Protein AF-0000000070243358 (afdb_homodimer)

pLDDT: mean 95.24, std 6.66, range [53.5, 98.88]

Radius of gyration: 19.57 Å; Cα contacts (8 Å, |Δi|>4): 761; chains: 2; bounding box: 54×53×44 Å

Solvent-accessible surface area (backbone atoms only — not comparable to full-atom values): 15844 Å² total; per-residue (Å²): 114,45,33,36,74,63,6,52,34,77,45,78,42,72,42,48,78,91,42,35,46,96,84,39,27,53,33,60,18,53,54,47,23,52,50,38,52,40,39,46,54,10,47,22,58,47,54,72,38,54,58,45,63,40,32,36,45,51,34,50,51,74,38,84,41,45,64,71,21,33,38,42,36,38,15,28,45,59,49,62,48,64,33,30,40,32,29,43,37,40,30,29,29,29,38,82,90,50,93,50,73,42,71,19,36,46,38,42,36,34,29,34,30,25,47,97,82,69,43,78,31,78,40,63,59,80,36,54,95,44,71,67,46,41,48,54,31,51,50,51,54,51,50,51,49,53,53,40,48,52,46,30,50,52,49,62,71,73,107,114,44,33,36,75,63,5,51,34,77,46,78,41,73,44,46,77,91,42,33,46,96,84,39,26,54,32,60,18,50,54,47,23,52,49,39,52,41,39,45,52,10,48,22,57,46,55,73,39,54,57,44,65,40,33,36,45,51,34,49,50,76,39,84,41,46,66,70,20,32,38,42,36,38,16,29,43,60,49,64,49,63,33,31,39,33,28,44,36,40,31,28,27,28,39,83,91,48,95,51,75,42,71,19,36,46,40,42,36,33,29,33,30,25,48,98,83,69,42,78,32,78,38,64,61,81,34,56,94,45,72,67,45,43,49,54,31,52,49,53,54,51,50,52,50,52,53,36,48,52,48,29,50,53,50,62,69,72,108

Nearest PDB structures (foldseek):
  1y7u-assembly1_A  TM=8.291E-01  e=7.455E-16  Bacillus cereus
  3sps-assembly1_B  TM=8.764E-01  e=1.590E-15  Halalkalibacterium halodurans C-125
  5egl-assembly1_A  TM=8.221E-01  e=3.198E-15  Staphylococcus aureus subsp. aureus Mu50
  5egk-assembly1_C  TM=8.217E-01  e=4.808E-15  Staphylococcus aureus subsp. aureus Mu50
  5hz4-assembly1_B  TM=8.184E-01  e=1.025E-14  Staphylococcus aureus subsp. aureus Mu50

Structure (mmCIF, N/CA/C/O backbone):
data_AF-0000000070243358-model_v1
#
loop_
_entity.id
_entity.type
_entity.pdbx_description
1 polymer 'Thioesterase domain protein'
#
loop_
_atom_site.group_PDB
_atom_site.id
_atom_site.type_symbol
_atom_site.label_atom_id
_atom_site.label_alt_id
_atom_site.label_comp_id
_atom_site.label_asym_id
_atom_site.label_entity_id
_atom_site.label_seq_id
_atom_site.pdbx_PDB_ins_code
_atom_site.Cartn_x
_atom_site.Cartn_y
_atom_site.Cartn_z
_atom_site.occupancy
_atom_site.B_iso_or_equiv
_atom_site.auth_seq_id
_atom_site.auth_comp_id
_atom_site.auth_asym_id
_atom_site.auth_atom_id
_atom_site.pdbx_PDB_model_num
ATOM 1 N N . MET A 1 1 ? 3.312 -28.75 -11.492 1 89.62 1 MET A N 1
ATOM 2 C CA . MET A 1 1 ? 3.359 -27.812 -10.375 1 89.62 1 MET A CA 1
ATOM 3 C C . MET A 1 1 ? 4.211 -26.594 -10.719 1 89.62 1 MET A C 1
ATOM 5 O O . MET A 1 1 ? 5.387 -26.734 -11.055 1 89.62 1 MET A O 1
ATOM 9 N N . PRO A 1 2 ? 3.615 -25.516 -10.656 1 96.38 2 PRO A N 1
ATOM 10 C CA . PRO A 1 2 ? 4.426 -24.344 -10.992 1 96.38 2 PRO A CA 1
ATOM 11 C C . PRO A 1 2 ? 5.547 -24.094 -9.992 1 96.38 2 PRO A C 1
ATOM 13 O O . PRO A 1 2 ? 5.398 -24.391 -8.805 1 96.38 2 PRO A O 1
ATOM 16 N N . THR A 1 3 ? 6.688 -23.594 -10.539 1 98.12 3 THR A N 1
ATOM 17 C CA . THR A 1 3 ? 7.84 -23.344 -9.68 1 98.12 3 THR A CA 1
ATOM 18 C C . THR A 1 3 ? 7.91 -21.859 -9.297 1 98.12 3 THR A C 1
ATOM 20 O O . THR A 1 3 ? 7.23 -21.031 -9.906 1 98.12 3 THR A O 1
ATOM 23 N N . LEU A 1 4 ? 8.727 -21.531 -8.273 1 98.44 4 LEU A N 1
ATOM 24 C CA . LEU A 1 4 ? 8.992 -20.141 -7.918 1 98.44 4 LEU A CA 1
ATOM 25 C C . LEU A 1 4 ? 9.547 -19.375 -9.109 1 98.44 4 LEU A C 1
ATOM 27 O O . LEU A 1 4 ? 9.156 -18.234 -9.359 1 98.44 4 LEU A O 1
ATOM 31 N N . ALA A 1 5 ? 10.414 -20 -9.859 1 97.81 5 ALA A N 1
ATOM 32 C CA . ALA A 1 5 ? 11 -19.391 -11.039 1 97.81 5 ALA A CA 1
ATOM 33 C C . ALA A 1 5 ? 9.93 -19.062 -12.086 1 97.81 5 ALA A C 1
ATOM 35 O O . ALA A 1 5 ? 10.031 -18.062 -12.789 1 97.81 5 ALA A O 1
ATOM 36 N N . ASP A 1 6 ? 8.945 -19.922 -12.172 1 97.38 6 ASP A N 1
ATOM 37 C CA . ASP A 1 6 ? 7.848 -19.703 -13.109 1 97.38 6 ASP A CA 1
ATOM 38 C C . ASP A 1 6 ? 7.094 -18.406 -12.781 1 97.38 6 ASP A C 1
ATOM 40 O O . ASP A 1 6 ? 6.527 -17.781 -13.672 1 97.38 6 ASP A O 1
ATOM 44 N N . SER A 1 7 ? 7.078 -18.031 -11.539 1 98.19 7 SER A N 1
ATOM 45 C CA . SER A 1 7 ? 6.297 -16.891 -11.086 1 98.19 7 SER A CA 1
ATOM 46 C C . SER A 1 7 ? 7.109 -15.594 -11.18 1 98.19 7 SER A C 1
ATOM 48 O O . SER A 1 7 ? 6.551 -14.5 -11.094 1 98.19 7 SER A O 1
ATOM 50 N N . LYS A 1 8 ? 8.398 -15.727 -11.266 1 98.56 8 LYS A N 1
ATOM 51 C CA . LYS A 1 8 ? 9.258 -14.547 -11.234 1 98.56 8 LYS A CA 1
ATOM 52 C C . LYS A 1 8 ? 8.875 -13.555 -12.336 1 98.56 8 LYS A C 1
ATOM 54 O O . LYS A 1 8 ? 8.711 -13.938 -13.492 1 98.56 8 LYS A O 1
ATOM 59 N N . THR A 1 9 ? 8.688 -12.352 -11.961 1 98.56 9 THR A N 1
ATOM 60 C CA . THR A 1 9 ? 8.273 -11.266 -12.852 1 98.56 9 THR A CA 1
ATOM 61 C C . THR A 1 9 ? 9.102 -10.016 -12.594 1 98.56 9 THR A C 1
ATOM 63 O O . THR A 1 9 ? 9.344 -9.648 -11.438 1 98.56 9 THR A O 1
ATOM 66 N N . GLU A 1 10 ? 9.539 -9.414 -13.625 1 98.5 10 GLU A N 1
ATOM 67 C CA . GLU A 1 10 ? 10.258 -8.148 -13.523 1 98.5 10 GLU A CA 1
ATOM 68 C C . GLU A 1 10 ? 9.617 -7.078 -14.406 1 98.5 10 GLU A C 1
ATOM 70 O O . GLU A 1 10 ? 9.312 -7.324 -15.57 1 98.5 10 GLU A O 1
ATOM 75 N N . MET A 1 11 ? 9.375 -5.977 -13.828 1 98 11 MET A N 1
ATOM 76 C CA . MET A 1 11 ? 8.859 -4.797 -14.516 1 98 11 MET A CA 1
ATOM 77 C C . MET A 1 11 ? 9.812 -3.615 -14.359 1 98 11 MET A C 1
ATOM 79 O O . MET A 1 11 ? 10.336 -3.379 -13.273 1 98 11 MET A O 1
ATOM 83 N N . THR A 1 12 ? 10.039 -2.951 -15.469 1 97.06 12 THR A N 1
ATOM 84 C CA . THR A 1 12 ? 10.875 -1.755 -15.461 1 97.06 12 THR A CA 1
ATOM 85 C C . THR A 1 12 ? 10.07 -0.531 -15.891 1 97.06 12 THR A C 1
ATOM 87 O O . THR A 1 12 ? 9.375 -0.565 -16.906 1 97.06 12 THR A O 1
ATOM 90 N N . GLU A 1 13 ? 10.219 0.509 -15.094 1 96.56 13 GLU A N 1
ATOM 91 C CA . GLU A 1 13 ? 9.484 1.74 -15.375 1 96.56 13 GLU A CA 1
ATOM 92 C C . GLU A 1 13 ? 10.414 2.953 -15.352 1 96.56 13 GLU A C 1
ATOM 94 O O . GLU A 1 13 ? 11.273 3.064 -14.477 1 96.56 13 GLU A O 1
ATOM 99 N N . LEU A 1 14 ? 10.234 3.768 -16.344 1 95.88 14 LEU A N 1
ATOM 100 C CA . LEU A 1 14 ? 10.867 5.082 -16.297 1 95.88 14 LEU A CA 1
ATOM 101 C C . LEU A 1 14 ? 9.977 6.094 -15.586 1 95.88 14 LEU A C 1
ATOM 103 O O . LEU A 1 14 ? 8.812 6.266 -15.953 1 95.88 14 LEU A O 1
ATOM 107 N N . LEU A 1 15 ? 10.531 6.676 -14.57 1 96.5 15 LEU A N 1
ATOM 108 C CA . LEU A 1 15 ? 9.719 7.656 -13.859 1 96.5 15 LEU A CA 1
ATOM 109 C C . LEU A 1 15 ? 9.555 8.93 -14.688 1 96.5 15 LEU A C 1
ATOM 111 O O . LEU A 1 15 ? 10.539 9.602 -14.992 1 96.5 15 LEU A O 1
ATOM 115 N N . MET A 1 16 ? 8.336 9.242 -14.961 1 96 16 MET A N 1
ATOM 116 C CA . MET A 1 16 ? 7.969 10.414 -15.75 1 96 16 MET A CA 1
ATOM 117 C C . MET A 1 16 ? 7.344 11.492 -14.875 1 96 16 MET A C 1
ATOM 119 O O . MET A 1 16 ? 6.977 11.227 -13.727 1 96 16 MET A O 1
ATOM 123 N N . PRO A 1 17 ? 7.215 12.727 -15.344 1 95.38 17 PRO A N 1
ATOM 124 C CA . PRO A 1 17 ? 6.746 13.852 -14.531 1 95.38 17 PRO A CA 1
ATOM 125 C C . PRO A 1 17 ? 5.363 13.602 -13.93 1 95.38 17 PRO A C 1
ATOM 127 O O . PRO A 1 17 ? 5.078 14.078 -12.828 1 95.38 17 PRO A O 1
ATOM 130 N N . ASN A 1 18 ? 4.57 12.82 -14.57 1 92.25 18 ASN A N 1
ATOM 131 C CA . ASN A 1 18 ? 3.203 12.625 -14.102 1 92.25 18 ASN A CA 1
ATOM 132 C C . ASN A 1 18 ? 3.156 11.703 -12.875 1 92.25 18 ASN A C 1
ATOM 134 O O . ASN A 1 18 ? 2.117 11.586 -12.227 1 92.25 18 ASN A O 1
ATOM 138 N N . GLY A 1 19 ? 4.25 11.086 -12.625 1 94.44 19 GLY A N 1
ATOM 139 C CA . GLY A 1 19 ? 4.309 10.234 -11.445 1 94.44 19 GLY A CA 1
ATOM 140 C C . GLY A 1 19 ? 5.121 10.828 -10.312 1 94.44 19 GLY A C 1
ATOM 141 O O . GLY A 1 19 ? 5.496 10.133 -9.375 1 94.44 19 GLY A O 1
ATOM 142 N N . THR A 1 20 ? 5.418 12.102 -10.43 1 95.31 20 THR A N 1
ATOM 143 C CA . THR A 1 20 ? 6.316 12.719 -9.461 1 95.31 20 THR A CA 1
ATOM 144 C C . THR A 1 20 ? 5.566 13.727 -8.594 1 95.31 20 THR A C 1
ATOM 146 O O . THR A 1 20 ? 4.539 14.266 -9.008 1 95.31 20 THR A O 1
ATOM 149 N N . ASN A 1 21 ? 6.102 13.891 -7.383 1 94.19 21 ASN A N 1
ATOM 150 C CA . ASN A 1 21 ? 5.684 15.008 -6.551 1 94.19 21 ASN A CA 1
ATOM 151 C C . ASN A 1 21 ? 6.41 16.297 -6.938 1 94.19 21 ASN A C 1
ATOM 153 O O . ASN A 1 21 ? 7.113 16.328 -7.949 1 94.19 21 ASN A O 1
ATOM 157 N N . ASN A 1 22 ? 6.23 17.297 -6.176 1 92.38 22 ASN A N 1
ATOM 158 C CA . ASN A 1 22 ? 6.789 18.594 -6.5 1 92.38 22 ASN A CA 1
ATOM 159 C C . ASN A 1 22 ? 8.305 18.625 -6.305 1 92.38 22 ASN A C 1
ATOM 161 O O . ASN A 1 22 ? 8.977 19.562 -6.742 1 92.38 22 ASN A O 1
ATOM 165 N N . LEU A 1 23 ? 8.875 17.609 -5.68 1 94.25 23 LEU A N 1
ATOM 166 C CA . LEU A 1 23 ? 10.312 17.531 -5.465 1 94.25 23 LEU A CA 1
ATOM 167 C C . LEU A 1 23 ? 10.984 16.734 -6.578 1 94.25 23 LEU A C 1
ATOM 169 O O . LEU A 1 23 ? 12.203 16.516 -6.543 1 94.25 23 LEU A O 1
ATOM 173 N N . GLY A 1 24 ? 10.203 16.266 -7.48 1 95.81 24 GLY A N 1
ATOM 174 C CA . GLY A 1 24 ? 10.742 15.445 -8.562 1 95.81 24 GLY A CA 1
ATOM 175 C C . GLY A 1 24 ? 10.953 14 -8.172 1 95.81 24 GLY A C 1
ATOM 176 O O . GLY A 1 24 ? 11.766 13.297 -8.773 1 95.81 24 GLY A O 1
ATOM 177 N N . ARG A 1 25 ? 10.281 13.594 -7.164 1 96.81 25 ARG A N 1
ATOM 178 C CA . ARG A 1 25 ? 10.391 12.227 -6.684 1 96.81 25 ARG A CA 1
ATOM 179 C C . ARG A 1 25 ? 9.102 11.453 -6.922 1 96.81 25 ARG A C 1
ATOM 181 O O . ARG A 1 25 ? 8.023 12.039 -6.977 1 96.81 25 ARG A O 1
ATOM 188 N N . ALA A 1 26 ? 9.219 10.164 -7.035 1 97.94 26 ALA A N 1
ATOM 189 C CA . ALA A 1 26 ? 8.047 9.328 -7.266 1 97.94 26 ALA A CA 1
ATOM 190 C C . ALA A 1 26 ? 7.023 9.492 -6.141 1 97.94 26 ALA A C 1
ATOM 192 O O . ALA A 1 26 ? 7.383 9.5 -4.961 1 97.94 26 ALA A O 1
ATOM 193 N N . LEU A 1 27 ? 5.77 9.617 -6.531 1 97.75 27 LEU A N 1
ATOM 194 C CA . LEU A 1 27 ? 4.695 9.484 -5.555 1 97.75 27 LEU A CA 1
ATOM 195 C C . LEU A 1 27 ? 4.66 8.078 -4.969 1 97.75 27 LEU A C 1
ATOM 197 O O . LEU A 1 27 ? 4.836 7.098 -5.688 1 97.75 27 LEU A O 1
ATOM 201 N N . GLY A 1 28 ? 4.387 8 -3.623 1 98.12 28 GLY A N 1
ATOM 202 C CA . GLY A 1 28 ? 4.215 6.676 -3.047 1 98.12 28 GLY A CA 1
ATOM 203 C C . GLY A 1 28 ? 3.191 5.832 -3.781 1 98.12 28 GLY A C 1
ATOM 204 O O . GLY A 1 28 ? 3.393 4.633 -3.98 1 98.12 28 GLY A O 1
ATOM 205 N N . GLY A 1 29 ? 2.15 6.477 -4.164 1 98.06 29 GLY A N 1
ATOM 206 C CA . GLY A 1 29 ? 1.089 5.793 -4.887 1 98.06 29 GLY A CA 1
ATOM 207 C C . GLY A 1 29 ? 1.541 5.227 -6.219 1 98.06 29 GLY A C 1
ATOM 208 O O . GLY A 1 29 ? 1.041 4.191 -6.664 1 98.06 29 GLY A O 1
ATOM 209 N N . THR A 1 30 ? 2.426 5.902 -6.898 1 98.12 30 TH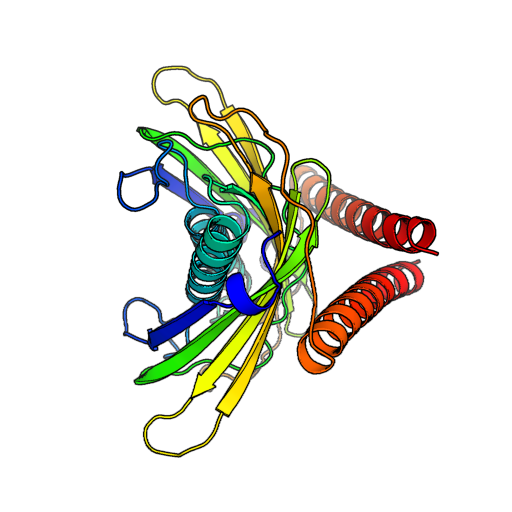R A N 1
ATOM 210 C CA . THR A 1 30 ? 2.996 5.414 -8.148 1 98.12 30 THR A CA 1
ATOM 211 C C . THR A 1 30 ? 3.77 4.121 -7.922 1 98.12 30 THR A C 1
ATOM 213 O O . THR A 1 30 ? 3.58 3.143 -8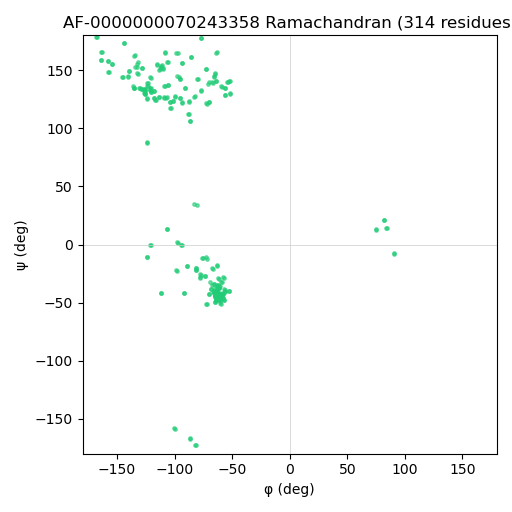.648 1 98.12 30 THR A O 1
ATOM 216 N N . VAL A 1 31 ? 4.582 4.113 -6.91 1 98.56 31 VAL A N 1
ATOM 217 C CA . VAL A 1 31 ? 5.387 2.943 -6.578 1 98.56 31 VAL A CA 1
ATOM 218 C C . VAL A 1 31 ? 4.473 1.788 -6.168 1 98.56 31 VAL A C 1
ATOM 220 O O . VAL A 1 31 ? 4.637 0.661 -6.641 1 98.56 31 VAL A O 1
ATOM 223 N N . LEU A 1 32 ? 3.48 2.07 -5.328 1 98.69 32 LEU A N 1
ATOM 224 C CA . LEU A 1 32 ? 2.539 1.055 -4.867 1 98.69 32 LEU A CA 1
ATOM 225 C C . LEU A 1 32 ? 1.764 0.46 -6.035 1 98.69 32 LEU A C 1
ATOM 227 O O . LEU A 1 32 ? 1.473 -0.738 -6.047 1 98.69 32 LEU A O 1
ATOM 231 N N . HIS A 1 33 ? 1.443 1.279 -6.961 1 98.25 33 HIS A N 1
ATOM 232 C CA . HIS A 1 33 ? 0.739 0.833 -8.156 1 98.25 33 HIS A CA 1
ATOM 233 C C . HIS A 1 33 ? 1.592 -0.134 -8.977 1 98.25 33 HIS A C 1
ATOM 235 O O . HIS A 1 33 ? 1.12 -1.203 -9.367 1 98.25 33 HIS A O 1
ATOM 241 N N . TRP A 1 34 ? 2.832 0.223 -9.203 1 98.5 34 TRP A N 1
ATOM 242 C CA . TRP A 1 34 ? 3.736 -0.664 -9.93 1 98.5 34 TRP A CA 1
ATOM 243 C C . TRP A 1 34 ? 3.908 -1.988 -9.188 1 98.5 34 TRP A C 1
ATOM 245 O O . TRP A 1 34 ? 3.908 -3.055 -9.805 1 98.5 34 TRP A O 1
ATOM 255 N N . MET A 1 35 ? 4.055 -1.909 -7.891 1 98.81 35 MET A N 1
ATOM 256 C CA . MET A 1 35 ? 4.203 -3.121 -7.09 1 98.81 35 MET A CA 1
ATOM 257 C C . MET A 1 35 ? 3.002 -4.043 -7.273 1 98.81 35 MET A C 1
ATOM 259 O O . MET A 1 35 ? 3.166 -5.25 -7.469 1 98.81 35 MET A O 1
ATOM 263 N N . ASP A 1 36 ? 1.851 -3.469 -7.207 1 98.81 36 ASP A N 1
ATOM 264 C CA . ASP A 1 36 ? 0.618 -4.242 -7.312 1 98.81 36 ASP A CA 1
ATOM 265 C C . ASP A 1 36 ? 0.521 -4.941 -8.664 1 98.81 36 ASP A C 1
ATOM 267 O O . ASP A 1 36 ? 0.172 -6.121 -8.734 1 98.81 36 ASP A O 1
ATOM 271 N N . ILE A 1 37 ? 0.785 -4.207 -9.727 1 98.31 37 ILE A N 1
ATOM 272 C CA . ILE A 1 37 ? 0.706 -4.766 -11.07 1 98.31 37 ILE A CA 1
ATOM 273 C C . ILE A 1 37 ? 1.697 -5.918 -11.211 1 98.31 37 ILE A C 1
ATOM 275 O O . ILE A 1 37 ? 1.338 -7 -11.68 1 98.31 37 ILE A O 1
ATOM 279 N N . CYS A 1 38 ? 2.9 -5.684 -10.797 1 98.81 38 CYS A N 1
ATOM 280 C CA . CYS A 1 38 ? 3.928 -6.715 -10.906 1 98.81 38 CYS A CA 1
ATOM 281 C C . CYS A 1 38 ? 3.549 -7.953 -10.109 1 98.81 38 CYS A C 1
ATOM 283 O O . CYS A 1 38 ? 3.713 -9.078 -10.578 1 98.81 38 CYS A O 1
ATOM 285 N N . ALA A 1 39 ? 3.051 -7.746 -8.93 1 98.88 39 ALA A N 1
ATOM 286 C CA . ALA A 1 39 ? 2.637 -8.852 -8.07 1 98.88 39 ALA A CA 1
ATOM 287 C C . ALA A 1 39 ? 1.46 -9.609 -8.68 1 98.88 39 ALA A C 1
ATOM 289 O O . ALA A 1 39 ? 1.388 -10.836 -8.586 1 98.88 39 ALA A O 1
ATOM 290 N N . ALA A 1 40 ? 0.55 -8.844 -9.227 1 98.69 40 ALA A N 1
ATOM 291 C CA . ALA A 1 40 ? -0.594 -9.469 -9.883 1 98.69 40 ALA A CA 1
ATOM 292 C C . ALA A 1 40 ? -0.144 -10.367 -11.031 1 98.69 40 ALA A C 1
ATOM 294 O O . ALA A 1 40 ? -0.6 -11.5 -11.156 1 98.69 40 ALA A O 1
ATOM 295 N N . VAL A 1 41 ? 0.746 -9.852 -11.867 1 98.44 41 VAL A N 1
ATOM 296 C CA . VAL A 1 41 ? 1.256 -10.625 -12.992 1 98.44 41 VAL A CA 1
ATOM 297 C C . VAL A 1 41 ? 1.954 -11.883 -12.492 1 98.44 41 VAL A C 1
ATOM 299 O O . VAL A 1 41 ? 1.729 -12.977 -13.008 1 98.44 41 VAL A O 1
ATOM 302 N N . SER A 1 42 ? 2.764 -11.734 -11.453 1 98.75 42 SER A N 1
ATOM 303 C CA . SER A 1 42 ? 3.443 -12.875 -10.844 1 98.75 42 SER A CA 1
ATOM 304 C C . SER A 1 42 ? 2.445 -13.93 -10.383 1 98.75 42 SER A C 1
ATOM 306 O O . SER A 1 42 ? 2.613 -15.117 -10.672 1 98.75 42 SER A O 1
ATOM 308 N N . SER A 1 43 ? 1.411 -13.5 -9.688 1 98.69 43 SER A N 1
ATOM 309 C CA . SER A 1 43 ? 0.388 -14.391 -9.156 1 98.69 43 SER A CA 1
ATOM 310 C C . SER A 1 43 ? -0.343 -15.125 -10.273 1 98.69 43 SER A C 1
ATOM 312 O O . SER A 1 43 ? -0.581 -16.328 -10.18 1 98.69 43 SER A O 1
ATOM 314 N N . MET A 1 44 ? -0.615 -14.398 -11.297 1 97.81 44 MET A N 1
ATOM 315 C CA . MET A 1 44 ? -1.359 -14.984 -12.406 1 97.81 44 MET A CA 1
ATOM 316 C C . MET A 1 44 ? -0.501 -16 -13.156 1 97.81 44 MET A C 1
ATOM 318 O O . MET A 1 44 ? -0.992 -17.047 -13.562 1 97.81 44 MET A O 1
ATOM 322 N N . ARG A 1 45 ? 0.78 -15.656 -13.391 1 97.69 45 ARG A N 1
ATOM 323 C CA . ARG A 1 45 ? 1.703 -16.594 -14.008 1 97.69 45 ARG A CA 1
ATOM 324 C C . ARG A 1 45 ? 1.785 -17.891 -13.195 1 97.69 45 ARG A C 1
ATOM 326 O O . ARG A 1 45 ? 1.804 -18.984 -13.766 1 97.69 45 ARG A O 1
ATOM 333 N N . PHE A 1 46 ? 1.756 -17.781 -11.969 1 98.38 46 PHE A N 1
ATOM 334 C CA . PHE A 1 46 ? 1.854 -18.922 -11.07 1 98.38 46 PHE A CA 1
ATOM 335 C C . PHE A 1 46 ? 0.565 -19.734 -11.086 1 98.38 46 PHE A C 1
ATOM 337 O O . PHE A 1 46 ? 0.599 -20.953 -11.273 1 98.38 46 PHE A O 1
ATOM 344 N N . ALA A 1 47 ? -0.541 -19.062 -10.898 1 97.31 47 ALA A N 1
ATOM 345 C CA . ALA A 1 47 ? -1.823 -19.734 -10.688 1 97.31 47 ALA A CA 1
ATOM 346 C C . ALA A 1 47 ? -2.402 -20.234 -12.008 1 97.31 47 ALA A C 1
ATOM 348 O O . ALA A 1 47 ? -3.205 -21.172 -12.023 1 97.31 47 ALA A O 1
ATOM 349 N N . GLY A 1 48 ? -2.078 -19.578 -13.086 1 96.25 48 GLY A N 1
ATOM 350 C CA . GLY A 1 48 ? -2.668 -19.906 -14.375 1 96.25 48 GLY A CA 1
ATOM 351 C C . GLY A 1 48 ? -4.105 -19.422 -14.508 1 96.25 48 GLY A C 1
ATOM 352 O O . GLY A 1 48 ? -4.859 -19.938 -15.336 1 96.25 48 GLY A O 1
ATOM 353 N N . THR A 1 49 ? -4.52 -18.594 -13.609 1 95.88 49 THR A N 1
ATOM 354 C CA . THR A 1 49 ? -5.855 -18 -13.609 1 95.88 49 THR A CA 1
ATOM 355 C C . THR A 1 49 ? -5.809 -16.562 -13.109 1 95.88 49 THR A C 1
ATOM 357 O O . THR A 1 49 ? -4.746 -16.062 -12.727 1 95.88 49 THR A O 1
ATOM 360 N N . GLN A 1 50 ? -6.941 -15.891 -13.195 1 96.56 50 GLN A N 1
ATOM 361 C CA . GLN A 1 50 ? -7.016 -14.523 -12.695 1 96.56 50 GLN A CA 1
ATOM 362 C C . GLN A 1 50 ? -6.824 -14.477 -11.188 1 96.56 50 GLN A C 1
ATOM 364 O O . GLN A 1 50 ? -7.172 -15.422 -10.484 1 96.56 50 GLN A O 1
ATOM 369 N N . CYS A 1 51 ? -6.238 -13.422 -10.75 1 98 51 CYS A N 1
ATOM 370 C CA . CYS A 1 51 ? -6.031 -13.195 -9.32 1 98 51 CYS A CA 1
ATOM 371 C C . CYS A 1 51 ? -6.453 -11.789 -8.93 1 98 51 CYS A C 1
ATOM 373 O O . CYS A 1 51 ? -6.355 -10.859 -9.734 1 98 51 CYS A O 1
ATOM 375 N N . VAL A 1 52 ? -6.965 -11.633 -7.715 1 98.12 52 VAL A N 1
ATOM 376 C CA . VAL A 1 52 ? -7.344 -10.336 -7.172 1 98.12 52 VAL A CA 1
ATOM 377 C C . VAL A 1 52 ? -6.547 -10.055 -5.895 1 98.12 52 VAL A C 1
ATOM 379 O O . VAL A 1 52 ? -6.254 -10.977 -5.129 1 98.12 52 VAL A O 1
ATOM 382 N N . THR A 1 53 ? -6.203 -8.844 -5.723 1 98.25 53 THR A N 1
ATOM 383 C CA . THR A 1 53 ? -5.445 -8.469 -4.535 1 98.25 53 THR A CA 1
ATOM 384 C C . THR A 1 53 ? -6.316 -8.555 -3.287 1 98.25 53 THR A C 1
ATOM 386 O O . THR A 1 53 ? -7.371 -7.922 -3.211 1 98.25 53 THR A O 1
ATOM 389 N N . ALA A 1 54 ? -5.879 -9.328 -2.35 1 98.31 54 ALA A N 1
ATOM 390 C CA . ALA A 1 54 ? -6.574 -9.43 -1.068 1 98.31 54 ALA A CA 1
ATOM 391 C C . ALA A 1 54 ? -6.008 -8.43 -0.06 1 98.31 54 ALA A C 1
ATOM 393 O O . ALA A 1 54 ? -6.762 -7.766 0.654 1 98.31 54 ALA A O 1
ATOM 394 N N . SER A 1 55 ? -4.691 -8.336 -0.073 1 97.94 55 SER A N 1
ATOM 395 C CA . SER A 1 55 ? -4.074 -7.469 0.928 1 97.94 55 SER A CA 1
ATOM 396 C C . SER A 1 55 ? -2.629 -7.145 0.563 1 97.94 55 SER A C 1
ATOM 398 O O . SER A 1 55 ? -2.053 -7.766 -0.331 1 97.94 55 SER A O 1
ATOM 400 N N . MET A 1 56 ? -2.119 -6.195 1.214 1 97.44 56 MET A N 1
ATOM 401 C CA . MET A 1 56 ? -0.713 -5.809 1.169 1 97.44 56 MET A CA 1
ATOM 402 C C . MET A 1 56 ? -0.18 -5.531 2.57 1 97.44 56 MET A C 1
ATOM 404 O O . MET A 1 56 ? -0.86 -4.906 3.387 1 97.44 56 MET A O 1
ATOM 408 N N . ASP A 1 57 ? 1.018 -6.031 2.865 1 96.06 57 ASP A N 1
ATOM 409 C CA . ASP A 1 57 ? 1.646 -5.793 4.16 1 96.06 57 ASP A CA 1
ATOM 410 C C . ASP A 1 57 ? 2.242 -4.391 4.234 1 96.06 57 ASP A C 1
ATOM 412 O O . ASP A 1 57 ? 2.17 -3.629 3.268 1 96.06 57 ASP A O 1
ATOM 416 N N . HIS A 1 58 ? 2.781 -4.086 5.359 1 95.19 58 HIS A N 1
ATOM 417 C CA . HIS A 1 58 ? 3.449 -2.812 5.602 1 95.19 58 HIS A CA 1
ATOM 418 C C . HIS A 1 58 ? 4.531 -2.547 4.559 1 95.19 58 HIS A C 1
ATOM 420 O O . HIS A 1 58 ? 5.266 -3.459 4.176 1 95.19 58 HIS A O 1
ATOM 426 N N . VAL A 1 59 ? 4.629 -1.309 4.129 1 96.88 59 VAL A N 1
ATOM 427 C CA . VAL A 1 59 ? 5.68 -0.874 3.213 1 96.88 59 VAL A CA 1
ATOM 428 C C . VAL A 1 59 ? 6.414 0.329 3.805 1 96.88 59 VAL A C 1
ATOM 430 O O . VAL A 1 59 ? 5.781 1.277 4.277 1 96.88 59 VAL A O 1
ATOM 433 N N . ASP A 1 60 ? 7.734 0.289 3.779 1 96.44 60 ASP A N 1
ATOM 434 C CA . ASP A 1 60 ? 8.586 1.447 4.023 1 96.44 60 ASP A CA 1
ATOM 435 C C . ASP A 1 60 ? 9.234 1.936 2.729 1 96.44 60 ASP A C 1
ATOM 437 O O . ASP A 1 60 ? 9.828 1.148 1.99 1 96.44 60 ASP A O 1
ATOM 441 N N . PHE A 1 61 ? 9.031 3.135 2.531 1 98.06 61 PHE A N 1
ATOM 442 C CA . PHE A 1 61 ? 9.766 3.742 1.43 1 98.06 61 PHE A CA 1
ATOM 443 C C . PHE A 1 61 ? 11.141 4.211 1.892 1 98.06 61 PHE A C 1
ATOM 445 O O . PHE A 1 61 ? 11.273 5.293 2.469 1 98.06 61 PHE A O 1
ATOM 452 N N . VAL A 1 62 ? 12.195 3.473 1.479 1 97.44 62 VAL A N 1
ATOM 453 C CA . VAL A 1 62 ? 13.492 3.637 2.137 1 97.44 62 VAL A CA 1
ATOM 454 C C . VAL A 1 62 ? 14.383 4.559 1.307 1 97.44 62 VAL A C 1
ATOM 456 O O . VAL A 1 62 ? 15.359 5.109 1.814 1 97.44 62 VAL A O 1
ATOM 459 N N . SER A 1 63 ? 14.133 4.703 0.044 1 96.5 63 SER A N 1
ATOM 460 C CA . SER A 1 63 ? 14.836 5.656 -0.802 1 96.5 63 SER A CA 1
ATOM 461 C C . SER A 1 63 ? 13.922 6.242 -1.867 1 96.5 63 SER A C 1
ATOM 463 O O . SER A 1 63 ? 13.07 5.535 -2.42 1 96.5 63 SER A O 1
ATOM 465 N N . PRO A 1 64 ? 14.133 7.473 -2.15 1 96.44 64 PRO A N 1
ATOM 466 C CA . PRO A 1 64 ? 13.336 8.078 -3.223 1 96.44 64 PRO A CA 1
ATOM 467 C C . PRO A 1 64 ? 13.75 7.59 -4.609 1 96.44 64 PRO A C 1
ATOM 469 O O . PRO A 1 64 ? 14.852 7.062 -4.781 1 96.44 64 PRO A O 1
ATOM 472 N N . ILE A 1 65 ? 12.828 7.586 -5.477 1 97.19 65 ILE A N 1
ATOM 473 C CA . ILE A 1 65 ? 13.094 7.434 -6.902 1 97.19 65 ILE A CA 1
ATOM 474 C C . ILE A 1 65 ? 12.953 8.789 -7.602 1 97.19 65 ILE A C 1
ATOM 476 O O . ILE A 1 65 ? 11.875 9.383 -7.598 1 97.19 65 ILE A O 1
ATOM 480 N N . ASP A 1 66 ? 13.984 9.234 -8.273 1 96 66 ASP A N 1
ATOM 481 C CA . ASP A 1 66 ? 14 10.578 -8.844 1 96 66 ASP A CA 1
ATOM 482 C C . ASP A 1 66 ? 13.523 10.57 -10.289 1 96 66 ASP A C 1
ATOM 484 O O . ASP A 1 66 ? 13.672 9.562 -10.984 1 96 66 ASP A O 1
ATOM 488 N N . LEU A 1 67 ? 13.062 11.727 -10.664 1 96.5 67 LEU A N 1
ATOM 489 C CA . LEU A 1 67 ? 12.688 11.898 -12.062 1 96.5 67 LEU A CA 1
ATOM 490 C C . LEU A 1 67 ? 13.82 11.469 -12.984 1 96.5 67 LEU A C 1
ATOM 492 O O . LEU A 1 67 ? 14.969 11.844 -12.781 1 96.5 67 LEU A O 1
ATOM 496 N N . GLY A 1 68 ? 13.477 10.641 -13.961 1 94.25 68 GLY A N 1
ATOM 497 C CA . GLY A 1 68 ? 14.461 10.195 -14.938 1 94.25 68 GLY A CA 1
ATOM 498 C C . GLY A 1 68 ? 15.172 8.922 -14.523 1 94.25 68 GLY A C 1
ATOM 499 O O . GLY A 1 68 ? 15.891 8.32 -15.32 1 94.25 68 GLY A O 1
ATOM 500 N N . GLU A 1 69 ? 14.922 8.5 -13.297 1 96.31 69 GLU A N 1
ATOM 501 C CA . GLU A 1 69 ? 15.469 7.211 -12.883 1 96.31 69 GLU A CA 1
ATOM 502 C C . GLU A 1 69 ? 14.547 6.062 -13.289 1 96.31 69 GLU A C 1
ATOM 504 O O . GLU A 1 69 ? 13.383 6.281 -13.625 1 96.31 69 GLU A O 1
ATOM 509 N N . VAL A 1 70 ? 15.148 4.926 -13.297 1 96.5 70 VAL A N 1
ATOM 510 C CA . VAL A 1 70 ? 14.43 3.703 -13.641 1 96.5 70 VAL A CA 1
ATOM 511 C C . VAL A 1 70 ? 14.047 2.957 -12.359 1 96.5 70 VAL A C 1
ATOM 513 O O . VAL A 1 70 ? 14.875 2.766 -11.477 1 96.5 70 VAL A O 1
ATOM 516 N N . ALA A 1 71 ? 12.758 2.623 -12.219 1 97.75 71 ALA A N 1
ATOM 517 C CA . ALA A 1 71 ? 12.297 1.73 -11.156 1 97.75 71 ALA A CA 1
ATOM 518 C C . ALA A 1 71 ? 12.242 0.284 -11.641 1 97.75 71 ALA A C 1
ATOM 520 O O . ALA A 1 71 ? 11.602 -0.019 -12.648 1 97.75 71 ALA A O 1
ATOM 521 N N . VAL A 1 72 ? 12.969 -0.589 -10.977 1 98 72 VAL A N 1
ATOM 522 C CA . VAL A 1 72 ? 12.906 -2.021 -11.25 1 98 72 VAL A CA 1
ATOM 523 C C . VAL A 1 72 ? 12.078 -2.717 -10.172 1 98 72 VAL A C 1
ATOM 525 O O . VAL A 1 72 ? 12.422 -2.684 -8.992 1 98 72 VAL A O 1
ATOM 528 N N . VAL A 1 73 ? 10.984 -3.314 -10.602 1 98.75 73 VAL A N 1
ATOM 529 C CA . VAL A 1 73 ? 10.086 -4.027 -9.695 1 98.75 73 VAL A CA 1
ATOM 530 C C . VAL A 1 73 ? 10.195 -5.531 -9.945 1 98.75 73 VAL A C 1
ATOM 532 O O . VAL A 1 73 ? 10.07 -5.992 -11.078 1 98.75 73 VAL A O 1
ATOM 535 N N . GLU A 1 74 ? 10.445 -6.266 -8.906 1 98.75 74 GLU A N 1
ATOM 536 C CA . GLU A 1 74 ? 10.555 -7.719 -8.984 1 98.75 74 GLU A CA 1
ATOM 537 C C . GLU A 1 74 ? 9.578 -8.398 -8.031 1 98.75 74 GLU A C 1
ATOM 539 O O . GLU A 1 74 ? 9.438 -7.984 -6.879 1 98.75 74 GLU A O 1
ATOM 544 N N . ALA A 1 75 ? 8.953 -9.414 -8.547 1 98.88 75 ALA A N 1
ATOM 545 C CA . ALA A 1 75 ? 7.98 -10.141 -7.734 1 98.88 75 ALA A CA 1
ATOM 546 C C . ALA A 1 75 ? 8.094 -11.648 -7.965 1 98.88 75 ALA A C 1
ATOM 548 O O . ALA A 1 75 ? 8.469 -12.094 -9.055 1 98.88 75 ALA A O 1
ATOM 549 N N . TYR A 1 76 ? 7.773 -12.398 -6.926 1 98.81 76 TYR A N 1
ATOM 550 C CA . TYR A 1 76 ? 7.672 -13.852 -7.062 1 98.81 76 TYR A CA 1
ATOM 551 C C . TYR A 1 76 ? 6.789 -14.438 -5.969 1 98.81 76 TYR A C 1
ATOM 553 O O . TYR A 1 76 ? 6.773 -13.945 -4.84 1 98.81 76 TYR A O 1
ATOM 561 N N . ALA A 1 77 ? 6.141 -15.508 -6.344 1 98.81 77 ALA A N 1
ATOM 562 C CA . ALA A 1 77 ? 5.355 -16.266 -5.367 1 98.81 77 ALA A CA 1
ATOM 563 C C . ALA A 1 77 ? 6.258 -17.125 -4.488 1 98.81 77 ALA A C 1
ATOM 565 O O . ALA A 1 77 ? 7.125 -17.844 -4.992 1 98.81 77 ALA A O 1
ATOM 566 N N . TYR A 1 78 ? 6.016 -17.062 -3.146 1 98.5 78 TYR A N 1
ATOM 567 C CA . TYR A 1 78 ? 6.898 -17.828 -2.27 1 98.5 78 TYR A CA 1
ATOM 568 C C . TYR A 1 78 ? 6.102 -18.781 -1.388 1 98.5 78 TYR A C 1
ATOM 570 O O . TYR A 1 78 ? 6.68 -19.609 -0.676 1 98.5 78 TYR A O 1
ATOM 578 N N . ASP A 1 79 ? 4.812 -18.656 -1.354 1 97.69 79 ASP A N 1
ATOM 579 C CA . ASP A 1 79 ? 3.932 -19.516 -0.572 1 97.69 79 ASP A CA 1
ATOM 580 C C . ASP A 1 79 ? 2.512 -19.5 -1.134 1 97.69 79 ASP A C 1
ATOM 582 O O . ASP A 1 79 ? 2.146 -18.609 -1.895 1 97.69 79 ASP A O 1
ATOM 586 N N . THR A 1 80 ? 1.779 -20.531 -0.822 1 97.62 80 THR A N 1
ATOM 587 C CA . THR A 1 80 ? 0.396 -20.609 -1.278 1 97.62 80 THR A CA 1
ATOM 588 C C . THR A 1 80 ? -0.5 -21.188 -0.186 1 97.62 80 THR A C 1
ATOM 590 O O . THR A 1 80 ? -0.051 -21.984 0.631 1 97.62 80 THR A O 1
ATOM 593 N N . GLY A 1 81 ? -1.706 -20.672 -0.141 1 96.81 81 GLY A N 1
ATOM 594 C CA . GLY A 1 81 ? -2.793 -21.312 0.574 1 96.81 81 GLY A CA 1
ATOM 595 C C . GLY A 1 81 ? -3.723 -22.094 -0.337 1 96.81 81 GLY A C 1
ATOM 596 O O . GLY A 1 81 ? -3.311 -22.562 -1.4 1 96.81 81 GLY A O 1
ATOM 597 N N . GLU A 1 82 ? -4.918 -22.297 0.18 1 97.25 82 GLU A N 1
ATOM 598 C CA . GLU A 1 82 ? -5.895 -23.031 -0.628 1 97.25 82 GLU A CA 1
ATOM 599 C C . GLU A 1 82 ? -6.258 -22.25 -1.887 1 97.25 82 GLU A C 1
ATOM 601 O O . GLU A 1 82 ? -6.242 -22.797 -2.99 1 97.25 82 GLU A O 1
ATOM 606 N N . THR A 1 83 ? -6.582 -20.984 -1.635 1 98.06 83 THR A N 1
ATOM 607 C CA . THR A 1 83 ? -6.965 -20.141 -2.77 1 98.06 83 THR A CA 1
ATOM 608 C C . THR A 1 83 ? -6.043 -18.938 -2.885 1 98.06 83 THR A C 1
ATOM 610 O O . THR A 1 83 ? -6.191 -18.125 -3.799 1 98.06 83 THR A O 1
ATOM 613 N N . SER A 1 84 ? -5.078 -18.812 -1.979 1 98.38 84 SER A N 1
ATOM 614 C CA . SER A 1 84 ? -4.289 -17.594 -1.888 1 98.38 84 SER A CA 1
ATOM 615 C C . SER A 1 84 ? -2.854 -17.828 -2.346 1 98.38 84 SER A C 1
ATOM 617 O O . SER A 1 84 ? -2.352 -18.953 -2.283 1 98.38 84 SER A O 1
ATOM 619 N N . ILE A 1 85 ? -2.258 -16.844 -2.826 1 98.56 85 ILE A N 1
ATOM 620 C CA . ILE A 1 85 ? -0.864 -16.797 -3.252 1 98.56 85 ILE A CA 1
ATOM 621 C C . ILE A 1 85 ? -0.13 -15.68 -2.52 1 98.56 85 ILE A C 1
ATOM 623 O O . ILE A 1 85 ? -0.577 -14.531 -2.52 1 98.56 85 ILE A O 1
ATOM 627 N N . GLU A 1 86 ? 0.967 -16 -1.862 1 98.62 86 GLU A N 1
ATOM 628 C CA . GLU A 1 86 ? 1.816 -15.023 -1.185 1 98.62 86 GLU A CA 1
ATOM 629 C C . GLU A 1 86 ? 2.973 -14.586 -2.078 1 98.62 86 GLU A C 1
ATOM 631 O O . GLU A 1 86 ? 3.748 -15.414 -2.553 1 98.62 86 GLU A O 1
ATOM 636 N N . VAL A 1 87 ? 3.088 -13.281 -2.244 1 98.88 87 VAL A N 1
ATOM 637 C CA . VAL A 1 87 ? 4.031 -12.758 -3.225 1 98.88 87 VAL A CA 1
ATOM 638 C C . VAL A 1 87 ? 4.961 -11.742 -2.555 1 98.88 87 VAL A C 1
ATOM 640 O O . VAL A 1 87 ? 4.504 -10.844 -1.852 1 98.88 87 VAL A O 1
ATOM 643 N N . LYS A 1 88 ? 6.219 -11.898 -2.758 1 98.88 88 LYS A N 1
ATOM 644 C CA . LYS A 1 88 ? 7.23 -10.914 -2.367 1 98.88 88 LYS A CA 1
ATOM 645 C C . LYS A 1 88 ? 7.5 -9.93 -3.498 1 98.88 88 LYS A C 1
ATOM 647 O O . LYS A 1 88 ? 7.609 -10.32 -4.66 1 98.88 88 LYS A O 1
ATOM 652 N N . VAL A 1 89 ? 7.555 -8.68 -3.176 1 98.81 89 VAL A N 1
ATOM 653 C CA . VAL A 1 89 ? 7.832 -7.652 -4.176 1 98.81 89 VAL A CA 1
ATOM 654 C C . VAL A 1 89 ? 8.961 -6.746 -3.691 1 98.81 89 VAL A C 1
ATOM 656 O O . VAL A 1 89 ? 8.953 -6.285 -2.547 1 98.81 89 VAL A O 1
ATOM 659 N N . ASN A 1 90 ? 9.898 -6.488 -4.586 1 98.69 90 ASN A N 1
ATOM 660 C CA . ASN A 1 90 ? 11.008 -5.566 -4.359 1 98.69 90 ASN A CA 1
ATOM 661 C C . ASN A 1 90 ? 11.047 -4.473 -5.422 1 98.69 90 ASN A C 1
ATOM 663 O O . ASN A 1 90 ? 10.828 -4.738 -6.605 1 98.69 90 ASN A O 1
ATOM 667 N N . VAL A 1 91 ? 11.312 -3.291 -4.965 1 98.75 91 VAL A N 1
ATOM 668 C CA . VAL A 1 91 ? 11.5 -2.166 -5.875 1 98.75 91 VAL A CA 1
ATOM 669 C C . VAL A 1 91 ? 12.883 -1.56 -5.68 1 98.75 91 VAL A C 1
ATOM 671 O O . VAL A 1 91 ? 13.305 -1.312 -4.547 1 98.75 91 VAL A O 1
ATOM 674 N N . SER A 1 92 ? 13.516 -1.34 -6.73 1 98.19 92 SER A N 1
ATOM 675 C CA . SER A 1 92 ? 14.805 -0.645 -6.711 1 98.19 92 SER A CA 1
ATOM 676 C C . SER A 1 92 ? 14.812 0.518 -7.699 1 98.19 92 SER A C 1
ATOM 678 O O . SER A 1 92 ? 14.109 0.487 -8.711 1 98.19 92 SER A O 1
ATOM 680 N N . ALA A 1 93 ? 15.602 1.465 -7.348 1 97.25 93 ALA A N 1
ATOM 681 C CA . ALA A 1 93 ? 15.828 2.604 -8.234 1 97.25 93 ALA A CA 1
ATOM 682 C C . ALA A 1 93 ? 17.203 2.52 -8.883 1 97.25 93 ALA A C 1
ATOM 684 O O . ALA A 1 93 ? 18.188 2.176 -8.227 1 97.25 93 ALA A O 1
ATOM 685 N N . GLU A 1 94 ? 17.172 2.814 -10.117 1 94.75 94 GLU A N 1
ATOM 686 C CA . GLU A 1 94 ? 18.406 2.795 -10.898 1 94.75 94 GLU A CA 1
ATOM 687 C C . GLU A 1 94 ? 18.625 4.121 -11.617 1 94.75 94 GLU A C 1
ATOM 689 O O . GLU A 1 94 ? 17.703 4.66 -12.227 1 94.75 94 GLU A O 1
ATOM 694 N N . ASP A 1 95 ? 19.812 4.602 -11.508 1 89.19 95 ASP A N 1
ATOM 695 C CA . ASP A 1 95 ? 20.219 5.703 -12.375 1 89.19 95 ASP A CA 1
ATOM 696 C C . ASP A 1 95 ? 20.797 5.184 -13.688 1 89.19 95 ASP A C 1
ATOM 698 O O . ASP A 1 95 ? 21.875 4.582 -13.695 1 89.19 95 ASP A O 1
ATOM 702 N N . PRO A 1 96 ? 20.094 5.434 -14.648 1 84.19 96 PRO A N 1
ATOM 703 C CA . PRO A 1 96 ? 20.562 4.863 -15.906 1 84.19 96 PRO A CA 1
ATOM 704 C C . PRO A 1 96 ? 21.922 5.43 -16.328 1 84.19 96 PRO A C 1
ATOM 706 O O . PRO A 1 96 ? 22.578 4.867 -17.219 1 84.19 96 PRO A O 1
ATOM 709 N N . ARG A 1 97 ? 22.281 6.559 -15.758 1 86.81 97 ARG A N 1
ATOM 710 C CA . ARG A 1 97 ? 23.531 7.18 -16.141 1 86.81 97 ARG A CA 1
ATOM 711 C C . ARG A 1 97 ? 24.703 6.523 -15.414 1 86.81 97 ARG A C 1
ATOM 713 O O . ARG A 1 97 ? 25.859 6.656 -15.844 1 86.81 97 ARG A O 1
ATOM 720 N N . CYS A 1 98 ? 24.375 5.867 -14.266 1 78.38 98 CYS A N 1
ATOM 721 C CA . CYS A 1 98 ? 25.391 5.137 -13.523 1 78.38 98 CYS A CA 1
ATOM 722 C C . CYS A 1 98 ? 24.891 3.742 -13.148 1 78.38 98 CYS A C 1
ATOM 724 O O . CYS A 1 98 ? 23.734 3.408 -13.375 1 78.38 98 CYS A O 1
ATOM 726 N N . ASP A 1 99 ? 25.594 2.826 -12.93 1 74.31 99 ASP A N 1
ATOM 727 C CA . ASP A 1 99 ? 25.234 1.451 -12.609 1 74.31 99 ASP A CA 1
ATOM 728 C C . ASP A 1 99 ? 24.859 1.305 -11.133 1 74.31 99 ASP A C 1
ATOM 730 O O . ASP A 1 99 ? 25.062 0.243 -10.539 1 74.31 99 ASP A O 1
ATOM 734 N N . GLU A 1 100 ? 24.281 2.307 -10.633 1 86 100 GLU A N 1
ATOM 735 C CA . GLU A 1 100 ? 23.969 2.225 -9.211 1 86 100 GLU A CA 1
ATOM 736 C C . GLU A 1 100 ? 22.5 1.884 -8.992 1 86 100 GLU A C 1
ATOM 738 O O . GLU A 1 100 ? 21.609 2.467 -9.633 1 86 100 GLU A O 1
ATOM 743 N N . ARG A 1 101 ? 22.266 0.763 -8.242 1 92.06 101 ARG A N 1
ATOM 744 C CA . ARG A 1 101 ? 20.938 0.325 -7.859 1 92.06 101 ARG A CA 1
ATOM 745 C C . ARG A 1 101 ? 20.734 0.417 -6.348 1 92.06 101 ARG A C 1
ATOM 747 O O . ARG A 1 101 ? 21.594 -0.028 -5.582 1 92.06 101 ARG A O 1
ATOM 754 N N . ARG A 1 102 ? 19.641 1.118 -5.914 1 95.75 102 ARG A N 1
ATOM 755 C CA . ARG A 1 102 ? 19.359 1.214 -4.484 1 95.75 102 ARG A CA 1
ATOM 756 C C . ARG A 1 102 ? 17.938 0.758 -4.168 1 95.75 102 ARG A C 1
ATOM 758 O O . ARG A 1 102 ? 17 1.056 -4.918 1 95.75 102 ARG A O 1
ATOM 765 N N . PRO A 1 103 ? 17.844 -0.071 -3.115 1 97.62 103 PRO A N 1
ATOM 766 C CA . PRO A 1 103 ? 16.5 -0.477 -2.707 1 97.62 103 PRO A CA 1
ATOM 767 C C . PRO A 1 103 ? 15.594 0.713 -2.396 1 97.62 103 PRO A C 1
ATOM 769 O O . PRO A 1 103 ? 16.031 1.682 -1.772 1 97.62 103 PRO A O 1
ATOM 772 N N . ALA A 1 104 ? 14.438 0.662 -2.881 1 98.31 104 ALA A N 1
ATOM 773 C CA . ALA A 1 104 ? 13.5 1.769 -2.688 1 98.31 104 ALA A CA 1
ATOM 774 C C . ALA A 1 104 ? 12.336 1.354 -1.788 1 98.31 104 ALA A C 1
ATOM 776 O O . ALA A 1 104 ? 11.891 2.133 -0.943 1 98.31 104 ALA A O 1
ATOM 777 N N . ALA A 1 105 ? 11.789 0.17 -1.939 1 98.25 105 ALA A N 1
ATOM 778 C CA . ALA A 1 105 ? 10.672 -0.357 -1.163 1 98.25 105 ALA A CA 1
ATOM 779 C C . ALA A 1 105 ? 10.547 -1.869 -1.331 1 98.25 105 ALA A C 1
ATOM 781 O O . ALA A 1 105 ? 11.039 -2.432 -2.312 1 98.25 105 ALA A O 1
ATOM 782 N N . SER A 1 106 ? 9.906 -2.498 -0.395 1 98.38 106 SER A N 1
ATOM 783 C CA . SER A 1 106 ? 9.562 -3.912 -0.482 1 98.38 106 SER A CA 1
ATOM 784 C C . SER A 1 106 ? 8.344 -4.234 0.377 1 98.38 106 SER A C 1
ATOM 78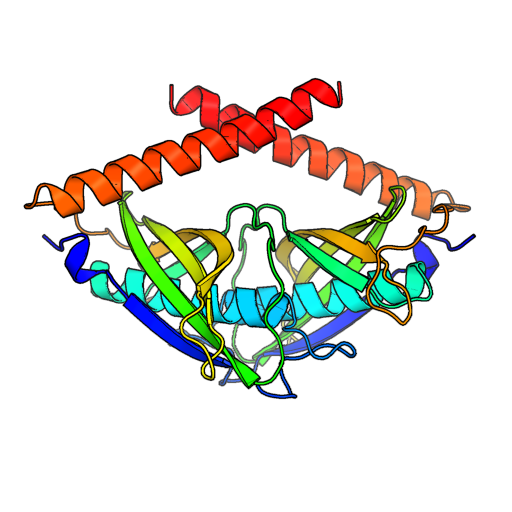6 O O . SER A 1 106 ? 8.031 -3.51 1.326 1 98.38 106 SER A O 1
ATOM 788 N N . SER A 1 107 ? 7.695 -5.234 0.011 1 98.38 107 SER A N 1
ATOM 789 C CA . SER A 1 107 ? 6.516 -5.645 0.769 1 98.38 107 SER A CA 1
ATOM 790 C C . SER A 1 107 ? 6.047 -7.035 0.353 1 98.38 107 SER A C 1
ATOM 792 O O . SER A 1 107 ? 6.684 -7.688 -0.474 1 98.38 107 SER A O 1
ATOM 794 N N . PHE A 1 108 ? 4.98 -7.516 1.024 1 98.31 108 PHE A N 1
ATOM 795 C CA . PHE A 1 108 ? 4.324 -8.789 0.753 1 98.31 108 PHE A CA 1
ATOM 796 C C . PHE A 1 108 ? 2.859 -8.578 0.387 1 98.31 108 PHE A C 1
ATOM 798 O O . PHE A 1 108 ? 2.15 -7.82 1.056 1 98.31 108 PHE A O 1
ATOM 805 N N . PHE A 1 109 ? 2.506 -9.188 -0.648 1 98.62 109 PHE A N 1
ATOM 806 C CA . PHE A 1 109 ? 1.125 -9.133 -1.111 1 98.62 109 PHE A CA 1
ATOM 807 C C . PHE A 1 109 ? 0.462 -10.5 -0.995 1 98.62 109 PHE A C 1
ATOM 809 O O . PHE A 1 109 ? 1.126 -11.531 -1.118 1 98.62 109 PHE A O 1
ATOM 816 N N . THR A 1 110 ? -0.794 -10.492 -0.803 1 98.56 110 THR A N 1
ATOM 817 C CA . THR A 1 110 ? -1.622 -11.688 -0.887 1 98.56 110 THR A CA 1
ATOM 818 C C . THR A 1 110 ? -2.658 -11.555 -1.999 1 98.56 110 THR A C 1
ATOM 820 O O . THR A 1 110 ? -3.398 -10.57 -2.049 1 98.56 110 THR A O 1
ATOM 823 N N . PHE A 1 111 ? -2.65 -12.477 -2.82 1 98.75 111 PHE A N 1
ATOM 824 C CA . PHE A 1 111 ? -3.641 -12.531 -3.887 1 98.75 111 PHE A CA 1
ATOM 825 C C . PHE A 1 111 ? -4.543 -13.75 -3.721 1 98.75 111 PHE A C 1
ATOM 827 O O . PHE A 1 111 ? -4.137 -14.758 -3.137 1 98.75 111 PHE A O 1
ATOM 834 N N . VAL A 1 112 ? -5.746 -13.633 -4.266 1 98.75 112 VAL A N 1
ATOM 835 C CA . VAL A 1 112 ? -6.68 -14.758 -4.309 1 98.75 112 VAL A CA 1
ATOM 836 C C . VAL A 1 112 ? -6.957 -15.148 -5.758 1 98.75 112 VAL A C 1
ATOM 838 O O . VAL A 1 112 ? -7.34 -14.305 -6.57 1 98.75 112 VAL A O 1
ATOM 841 N N . ALA A 1 113 ? -6.723 -16.391 -6.043 1 98.56 113 ALA A N 1
ATOM 842 C CA . ALA A 1 113 ? -7.07 -16.906 -7.363 1 98.56 113 ALA A CA 1
ATOM 843 C C . ALA A 1 113 ? -8.586 -17.016 -7.527 1 98.56 113 ALA A C 1
ATOM 845 O O . ALA A 1 113 ? -9.289 -17.438 -6.609 1 98.56 113 ALA A O 1
ATOM 846 N N . VAL A 1 114 ? -9.016 -16.625 -8.703 1 97.75 114 VAL A N 1
ATOM 847 C CA . VAL A 1 114 ? -10.453 -16.688 -8.93 1 97.75 114 VAL A CA 1
ATOM 848 C C . VAL A 1 114 ? -10.742 -17.344 -10.281 1 97.75 114 VAL A C 1
ATOM 850 O O . VAL A 1 114 ? -9.914 -17.297 -11.195 1 97.75 114 VAL A O 1
ATOM 853 N N . ASP A 1 115 ? -11.906 -17.969 -10.375 1 95.69 115 ASP A N 1
ATOM 854 C CA . ASP A 1 115 ? -12.312 -18.609 -11.625 1 95.69 115 ASP A CA 1
ATOM 855 C C . ASP A 1 115 ? -13.008 -17.609 -12.555 1 95.69 115 ASP A C 1
ATOM 857 O O . ASP A 1 115 ? -12.938 -16.406 -12.328 1 95.69 115 ASP A O 1
ATOM 861 N N . GLU A 1 116 ? -13.648 -18.109 -13.578 1 92 116 GLU A N 1
ATOM 862 C CA . GLU A 1 116 ? -14.266 -17.281 -14.609 1 92 116 GLU A CA 1
ATOM 863 C C . GLU A 1 116 ? -15.438 -16.484 -14.055 1 92 116 GLU A C 1
ATOM 865 O O . GLU A 1 116 ? -15.812 -15.453 -14.609 1 92 116 GLU A O 1
ATOM 870 N N . ASN A 1 117 ? -15.953 -16.969 -12.945 1 91.5 117 ASN A N 1
ATOM 871 C CA . ASN A 1 117 ? -17.094 -16.297 -12.336 1 91.5 117 ASN A CA 1
ATOM 872 C C . ASN A 1 117 ? -16.672 -15.367 -11.203 1 91.5 117 ASN A C 1
ATOM 874 O O . ASN A 1 117 ? -17.516 -14.797 -10.508 1 91.5 117 ASN A O 1
ATOM 878 N N . GLY A 1 118 ? -15.414 -15.266 -10.977 1 92.69 118 GLY A N 1
ATOM 879 C CA . GLY A 1 118 ? -14.914 -14.375 -9.938 1 92.69 118 GLY A CA 1
ATOM 880 C C . GLY A 1 118 ? -14.938 -15 -8.555 1 92.69 118 GLY A C 1
ATOM 881 O O . GLY A 1 118 ? -14.82 -14.297 -7.551 1 92.69 118 GLY A O 1
ATOM 882 N N . ARG A 1 119 ? -15.117 -16.344 -8.602 1 95.69 119 ARG A N 1
ATOM 883 C CA . ARG A 1 119 ? -15.133 -17.062 -7.328 1 95.69 119 ARG A CA 1
ATOM 884 C C . ARG A 1 119 ? -13.758 -17.625 -7.004 1 95.69 119 ARG A C 1
ATOM 886 O O . ARG A 1 119 ? -13.055 -18.109 -7.895 1 95.69 119 ARG A O 1
ATOM 893 N N . PRO A 1 120 ? -13.461 -17.562 -5.684 1 97.81 120 PRO A N 1
ATOM 894 C CA . PRO A 1 120 ? -12.172 -18.141 -5.301 1 97.81 120 PRO A CA 1
ATOM 895 C C . PRO A 1 120 ? -11.992 -19.562 -5.801 1 97.81 120 PRO A C 1
ATOM 897 O O . PRO A 1 120 ? -12.945 -20.359 -5.781 1 97.81 120 PRO A O 1
ATOM 900 N N . THR A 1 121 ? -10.797 -19.859 -6.227 1 97.81 121 THR A N 1
ATOM 901 C CA . THR A 1 121 ? -10.484 -21.203 -6.742 1 97.81 121 THR A CA 1
ATOM 902 C C . THR A 1 121 ? -9.156 -21.703 -6.18 1 97.81 121 THR A C 1
ATOM 904 O O . THR A 1 121 ? -8.336 -20.906 -5.719 1 97.81 121 THR A O 1
ATOM 907 N N . GLU A 1 122 ? -8.938 -22.969 -6.254 1 97.31 122 GLU A N 1
ATOM 908 C CA . GLU A 1 122 ? -7.754 -23.594 -5.676 1 97.31 122 GLU A CA 1
ATOM 909 C C . GLU A 1 122 ? -6.488 -23.156 -6.406 1 97.31 122 GLU A C 1
ATOM 911 O O . GLU A 1 122 ? -6.484 -23.031 -7.633 1 97.31 122 GLU A O 1
ATOM 916 N N . THR A 1 123 ? -5.453 -22.906 -5.613 1 97.25 123 THR A N 1
ATOM 917 C CA . THR A 1 123 ? -4.148 -22.578 -6.176 1 97.25 123 THR A CA 1
ATOM 918 C C . THR A 1 123 ? -3.264 -23.828 -6.25 1 97.25 123 THR A C 1
ATOM 920 O O . THR A 1 123 ? -3.398 -24.734 -5.434 1 97.25 123 THR A O 1
ATOM 923 N N . PRO A 1 124 ? -2.461 -23.922 -7.266 1 96.81 124 PRO A N 1
ATOM 924 C CA . PRO A 1 124 ? -1.511 -25.031 -7.305 1 96.81 124 PRO A CA 1
ATOM 925 C C . PRO A 1 124 ? -0.503 -25 -6.16 1 96.81 124 PRO A C 1
ATOM 927 O O . PRO A 1 124 ? -0.375 -23.969 -5.48 1 96.81 124 PRO A O 1
ATOM 930 N N . GLU A 1 125 ? 0.148 -26.094 -5.988 1 96.69 125 GLU A N 1
ATOM 931 C CA . GLU A 1 125 ? 1.225 -26.141 -5 1 96.69 125 GLU A CA 1
ATOM 932 C C . GLU A 1 125 ? 2.51 -25.531 -5.562 1 96.69 125 GLU A C 1
ATOM 934 O O . GLU A 1 125 ? 2.842 -25.734 -6.73 1 96.69 125 GLU A O 1
ATOM 939 N N . LEU A 1 126 ? 3.203 -24.859 -4.742 1 98.06 126 LEU A N 1
ATOM 940 C CA . LEU A 1 126 ? 4.465 -24.25 -5.152 1 98.06 126 LEU A CA 1
ATOM 941 C C . LEU A 1 126 ? 5.602 -25.266 -5.102 1 98.06 126 LEU A C 1
ATOM 943 O O . LEU A 1 126 ? 5.777 -25.969 -4.094 1 98.06 126 LEU A O 1
ATOM 947 N N . ASP A 1 127 ? 6.348 -25.406 -6.184 1 97.81 127 ASP A N 1
ATOM 948 C CA . ASP A 1 127 ? 7.523 -26.266 -6.258 1 97.81 127 ASP A CA 1
ATOM 949 C C . ASP A 1 127 ? 8.805 -25.438 -6.328 1 97.81 127 ASP A C 1
ATOM 951 O O . ASP A 1 127 ? 8.852 -24.422 -7.012 1 97.81 127 ASP A O 1
ATOM 955 N N . CYS A 1 128 ? 9.805 -25.828 -5.59 1 98.25 128 CYS A N 1
ATOM 956 C CA . CYS A 1 128 ? 11.148 -25.25 -5.637 1 98.25 128 CYS A CA 1
ATOM 957 C C . CYS A 1 128 ? 12.195 -26.312 -5.91 1 98.25 128 CYS A C 1
ATOM 959 O O . CYS A 1 128 ? 12.859 -26.781 -4.988 1 98.25 128 CYS A O 1
ATOM 961 N N . PRO A 1 129 ? 12.461 -26.594 -7.16 1 97.94 129 PRO A N 1
ATOM 962 C CA . PRO A 1 129 ? 13.273 -27.766 -7.492 1 97.94 129 PRO A CA 1
ATOM 963 C C . PRO A 1 129 ? 14.773 -27.5 -7.34 1 97.94 129 PRO A C 1
ATOM 965 O O . PRO A 1 129 ? 15.57 -28.453 -7.289 1 97.94 129 PRO A O 1
ATOM 968 N N . THR A 1 130 ? 15.203 -26.25 -7.352 1 98.06 130 THR A N 1
ATOM 969 C CA . THR A 1 130 ? 16.625 -25.922 -7.234 1 98.06 130 THR A CA 1
ATOM 970 C C . THR A 1 130 ? 16.938 -25.359 -5.852 1 98.06 130 THR A C 1
ATOM 972 O O . THR A 1 130 ? 16.047 -24.844 -5.172 1 98.06 130 THR A O 1
ATOM 975 N N . ALA A 1 131 ? 18.156 -25.469 -5.477 1 98.12 131 ALA A N 1
ATOM 976 C CA . ALA A 1 131 ? 18.609 -24.906 -4.211 1 98.12 131 ALA A CA 1
ATOM 977 C C . ALA A 1 131 ? 18.406 -23.391 -4.184 1 98.12 131 ALA A C 1
ATOM 979 O O . ALA A 1 131 ? 18.094 -22.812 -3.139 1 98.12 131 ALA A O 1
ATOM 980 N N . ALA A 1 132 ? 18.594 -22.812 -5.273 1 97.75 132 ALA A N 1
ATOM 981 C CA . ALA A 1 132 ? 18.438 -21.375 -5.371 1 97.75 132 ALA A CA 1
ATOM 982 C C . ALA A 1 132 ? 17 -20.953 -5.102 1 97.75 132 ALA A C 1
ATOM 984 O O . ALA A 1 132 ? 16.75 -19.984 -4.383 1 97.75 132 ALA A O 1
ATOM 985 N N . GLU A 1 133 ? 16.078 -21.656 -5.637 1 98.06 133 GLU A N 1
ATOM 986 C CA . GLU A 1 133 ? 14.656 -21.375 -5.422 1 98.06 133 GLU A CA 1
ATOM 987 C C . GLU A 1 133 ? 14.258 -21.625 -3.969 1 98.06 133 GLU A C 1
ATOM 989 O O . GLU A 1 133 ? 13.484 -20.859 -3.393 1 98.06 133 GLU A O 1
ATOM 994 N N . GLU A 1 134 ? 14.766 -22.672 -3.43 1 98.25 134 GLU A N 1
ATOM 995 C CA . GLU A 1 134 ? 14.492 -22.969 -2.027 1 98.25 134 GLU A CA 1
ATOM 996 C C . GLU A 1 134 ? 15 -21.844 -1.12 1 98.25 134 GLU A C 1
ATOM 998 O O . GLU A 1 134 ? 14.32 -21.453 -0.173 1 98.25 134 GLU A O 1
ATOM 1003 N N . GLN A 1 135 ? 16.156 -21.453 -1.432 1 98.25 135 GLN A N 1
ATOM 1004 C CA . GLN A 1 135 ? 16.734 -20.375 -0.63 1 98.25 135 GLN A CA 1
ATOM 1005 C C . GLN A 1 135 ? 15.914 -19.094 -0.733 1 98.25 135 GLN A C 1
ATOM 1007 O O . GLN A 1 135 ? 15.695 -18.406 0.268 1 98.25 135 GLN A O 1
ATOM 1012 N N . LEU A 1 136 ? 15.516 -18.766 -1.913 1 97.69 136 LEU A N 1
ATOM 1013 C CA . LEU A 1 136 ? 14.688 -17.578 -2.131 1 97.69 136 LEU A CA 1
ATOM 1014 C C . LEU A 1 136 ? 13.383 -17.688 -1.347 1 97.69 136 LEU A C 1
ATOM 1016 O O . LEU A 1 136 ? 12.969 -16.719 -0.708 1 97.69 136 LEU A O 1
ATOM 1020 N N . ARG A 1 137 ? 12.766 -18.812 -1.387 1 98.31 137 ARG A N 1
ATOM 1021 C CA . ARG A 1 137 ? 11.539 -19.047 -0.642 1 98.31 137 ARG A CA 1
ATOM 1022 C C . ARG A 1 137 ? 11.766 -18.891 0.857 1 98.31 137 ARG A C 1
ATOM 1024 O O . ARG A 1 137 ? 11.016 -18.172 1.528 1 98.31 137 ARG A O 1
ATOM 1031 N N . ASP A 1 138 ? 12.758 -19.531 1.36 1 98.12 138 ASP A N 1
ATOM 1032 C CA . ASP A 1 138 ? 13.031 -19.5 2.793 1 98.12 138 ASP A CA 1
ATOM 1033 C C . ASP A 1 138 ? 13.375 -18.094 3.262 1 98.12 138 ASP A C 1
ATOM 1035 O O . ASP A 1 138 ? 12.984 -17.688 4.359 1 98.12 138 ASP A O 1
ATOM 1039 N N . ASP A 1 139 ? 14.117 -17.359 2.475 1 98.06 139 ASP A N 1
ATOM 1040 C CA . ASP A 1 139 ? 14.453 -15.977 2.805 1 98.06 139 ASP A CA 1
ATOM 1041 C C . ASP A 1 139 ? 13.195 -15.117 2.918 1 98.06 139 ASP A C 1
ATOM 1043 O O . ASP A 1 139 ? 13.086 -14.289 3.824 1 98.06 139 ASP A O 1
ATOM 1047 N N . ALA A 1 140 ? 12.297 -15.289 1.984 1 98 140 ALA A N 1
ATOM 1048 C CA . ALA A 1 140 ? 11.055 -14.523 2.002 1 98 140 ALA A CA 1
ATOM 1049 C C . ALA A 1 140 ? 10.234 -14.836 3.25 1 98 140 ALA A C 1
ATOM 1051 O O . ALA A 1 140 ? 9.695 -13.93 3.891 1 98 140 ALA A O 1
ATOM 1052 N N . ILE A 1 141 ? 10.18 -16.109 3.602 1 96.81 141 ILE A N 1
ATOM 1053 C CA . ILE A 1 141 ? 9.422 -16.531 4.77 1 96.81 141 ILE A CA 1
ATOM 1054 C C . ILE A 1 141 ? 10.039 -15.938 6.035 1 96.81 141 ILE A C 1
ATOM 1056 O O . ILE A 1 141 ? 9.328 -15.398 6.887 1 96.81 141 ILE A O 1
ATOM 1060 N N . ALA A 1 142 ? 11.297 -15.992 6.117 1 96.94 142 ALA A N 1
ATOM 1061 C CA . ALA A 1 142 ? 12.008 -15.445 7.273 1 96.94 142 ALA A CA 1
ATOM 1062 C C . ALA A 1 142 ? 11.828 -13.938 7.367 1 96.94 142 ALA A C 1
ATOM 1064 O O . ALA A 1 142 ? 11.594 -13.398 8.453 1 96.94 142 ALA A O 1
ATOM 1065 N N . GLU A 1 143 ? 11.945 -13.305 6.262 1 96.81 143 GLU A N 1
ATOM 1066 C CA . GLU A 1 143 ? 11.797 -11.852 6.246 1 96.81 143 GLU A CA 1
ATOM 1067 C C . GLU A 1 143 ? 10.406 -11.43 6.691 1 96.81 143 GLU A C 1
ATOM 1069 O O . GLU A 1 143 ? 10.25 -10.469 7.445 1 96.81 143 GLU A O 1
ATOM 1074 N N . ARG A 1 144 ? 9.438 -12.062 6.176 1 94.75 144 ARG A N 1
ATOM 1075 C CA . ARG A 1 144 ? 8.07 -11.719 6.562 1 94.75 144 ARG A CA 1
ATOM 1076 C C . ARG A 1 144 ? 7.871 -11.883 8.062 1 94.75 144 ARG A C 1
ATOM 1078 O O . ARG A 1 144 ? 7.254 -11.031 8.711 1 94.75 144 ARG A O 1
ATOM 1085 N N . ARG A 1 145 ? 8.391 -12.914 8.57 1 92.69 145 ARG A N 1
ATOM 1086 C CA . ARG A 1 145 ? 8.297 -13.148 10.008 1 92.69 145 ARG A CA 1
ATOM 1087 C C . ARG A 1 145 ? 8.977 -12.039 10.797 1 92.69 145 ARG A C 1
ATOM 1089 O O . ARG A 1 145 ? 8.438 -11.555 11.797 1 92.69 145 ARG A O 1
ATOM 1096 N N . ASP A 1 146 ? 10.094 -11.703 10.391 1 94.19 146 ASP A N 1
ATOM 1097 C CA . ASP A 1 146 ? 10.828 -10.625 11.055 1 94.19 146 ASP A CA 1
ATOM 1098 C C . ASP A 1 146 ? 10.023 -9.328 11.039 1 94.19 146 ASP A C 1
ATOM 1100 O O . ASP A 1 146 ? 9.969 -8.617 12.047 1 94.19 146 ASP A O 1
ATOM 1104 N N . ARG A 1 147 ? 9.406 -9.023 9.945 1 91.56 147 ARG A N 1
ATOM 1105 C CA . ARG A 1 147 ? 8.617 -7.809 9.812 1 91.56 147 ARG A CA 1
ATOM 1106 C C . ARG A 1 147 ? 7.395 -7.84 10.727 1 91.56 147 ARG A C 1
ATOM 1108 O O . ARG A 1 147 ? 7.047 -6.832 11.344 1 91.56 147 ARG A O 1
ATOM 1115 N N . LEU A 1 148 ? 6.816 -8.984 10.789 1 89.25 148 LEU A N 1
ATOM 1116 C CA . LEU A 1 148 ? 5.668 -9.133 11.672 1 89.25 148 LEU A CA 1
ATOM 1117 C C . LEU A 1 148 ? 6.082 -8.984 13.133 1 89.25 148 LEU A C 1
ATOM 1119 O O . LEU A 1 148 ? 5.355 -8.391 13.93 1 89.25 148 LEU A O 1
ATOM 1123 N N . GLN A 1 149 ? 7.262 -9.43 13.438 1 90.12 149 GLN A N 1
ATOM 1124 C CA . GLN A 1 149 ? 7.793 -9.297 14.789 1 90.12 149 GLN A CA 1
ATOM 1125 C C . GLN A 1 149 ? 8.07 -7.836 15.133 1 90.12 149 GLN A C 1
ATOM 1127 O O . GLN A 1 149 ? 7.812 -7.398 16.266 1 90.12 149 GLN A O 1
ATOM 1132 N N . GLU A 1 150 ? 8.531 -7.133 14.195 1 90.19 150 GLU A N 1
ATOM 1133 C CA . GLU A 1 150 ? 8.797 -5.711 14.398 1 90.19 150 GLU A CA 1
ATOM 1134 C C . GLU A 1 150 ? 7.508 -4.953 14.711 1 90.19 150 GLU A C 1
ATOM 1136 O O . GLU A 1 150 ? 7.488 -4.078 15.578 1 90.19 150 GLU A O 1
ATOM 1141 N N . VAL A 1 151 ? 6.547 -5.301 14.016 1 83.81 151 VAL A N 1
ATOM 1142 C CA . VAL A 1 151 ? 5.25 -4.66 14.219 1 83.81 151 VAL A CA 1
ATOM 1143 C C . VAL A 1 151 ? 4.711 -5.004 15.602 1 83.81 151 VAL A C 1
ATOM 1145 O O . VAL A 1 151 ? 4.176 -4.141 16.297 1 83.81 151 VAL A O 1
ATOM 1148 N N . ALA A 1 152 ? 4.918 -6.234 15.969 1 84.38 152 ALA A N 1
ATOM 1149 C CA . ALA A 1 152 ? 4.488 -6.68 17.297 1 84.38 152 ALA A CA 1
ATOM 1150 C C . ALA A 1 152 ? 5.258 -5.957 18.391 1 84.38 152 ALA A C 1
ATOM 1152 O O . ALA A 1 152 ? 4.691 -5.609 19.438 1 84.38 152 ALA A O 1
ATOM 1153 N N . ASP A 1 153 ? 6.453 -5.73 18.156 1 87.44 153 ASP A N 1
ATOM 1154 C CA . ASP A 1 153 ? 7.293 -5.051 19.141 1 87.44 153 ASP A CA 1
ATOM 1155 C C . ASP A 1 153 ? 6.879 -3.592 19.297 1 87.44 153 ASP A C 1
ATOM 1157 O O . ASP A 1 153 ? 7.012 -3.018 20.391 1 87.44 153 ASP A O 1
ATOM 1161 N N . ARG A 1 154 ? 6.41 -2.979 18.25 1 81.5 154 ARG A N 1
ATOM 1162 C CA . ARG A 1 154 ? 5.926 -1.603 18.297 1 81.5 154 ARG A CA 1
ATOM 1163 C C . ARG A 1 154 ? 4.711 -1.479 19.219 1 81.5 154 ARG A C 1
ATOM 1165 O O . ARG A 1 154 ? 4.52 -0.453 19.875 1 81.5 154 ARG A O 1
ATOM 1172 N N . LEU A 1 155 ? 3.924 -2.5 19.172 1 79.62 155 LEU A N 1
ATOM 1173 C CA . LEU A 1 155 ? 2.764 -2.535 20.047 1 79.62 155 LEU A CA 1
ATOM 1174 C C . LEU A 1 155 ? 3.193 -2.566 21.516 1 79.62 155 LEU A C 1
ATOM 1176 O O . LEU A 1 155 ? 2.564 -1.935 22.359 1 79.62 155 LEU A O 1
ATOM 1180 N N . GLY A 1 156 ? 4.102 -3.361 21.766 1 71.31 156 GLY A N 1
ATOM 1181 C CA . GLY A 1 156 ? 4.598 -3.43 23.125 1 71.31 156 GLY A CA 1
ATOM 1182 C C . GLY A 1 156 ? 5.16 -2.111 23.625 1 71.31 156 GLY A C 1
ATOM 1183 O O . GLY A 1 156 ? 5.078 -1.804 24.812 1 71.31 156 GLY A O 1
ATOM 1184 N N . GLY A 1 157 ? 5.715 -1.359 22.719 1 66.19 157 GLY A N 1
ATOM 1185 C CA . GLY A 1 157 ? 6.246 -0.064 23.109 1 66.19 157 GLY A CA 1
ATOM 1186 C C . GLY A 1 157 ? 5.172 0.996 23.281 1 66.19 157 GLY A C 1
ATOM 1187 O O . GLY A 1 157 ? 5.43 2.059 23.844 1 66.19 157 GLY A O 1
ATOM 1188 N N . LEU A 1 158 ? 4.078 0.852 22.641 1 62.66 158 LEU A N 1
ATOM 1189 C CA . LEU A 1 158 ? 2.953 1.771 22.766 1 62.66 158 LEU A CA 1
ATOM 1190 C C . LEU A 1 158 ? 2.244 1.579 24.109 1 62.66 158 LEU A C 1
ATOM 1192 O O . LEU A 1 158 ? 1.498 2.455 24.547 1 62.66 158 LEU A O 1
ATOM 1196 N N . GLU A 1 159 ? 2.275 0.33 24.766 1 53.84 159 GLU A N 1
ATOM 1197 C CA . GLU A 1 159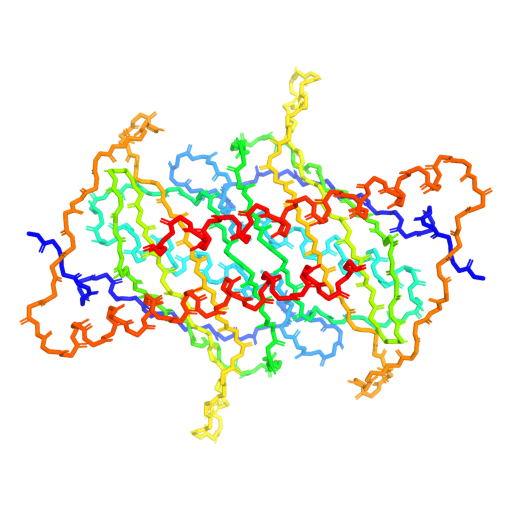 ? 1.742 0.087 26.094 1 53.84 159 GLU A CA 1
ATOM 1198 C C . GLU A 1 159 ? 2.646 0.688 27.172 1 53.84 159 GLU A C 1
ATOM 1200 O O . GLU A 1 159 ? 2.164 1.244 28.156 1 53.84 159 GLU A O 1
ATOM 1205 N N . MET B 1 1 ? -2.383 26.469 15.461 1 89.75 1 MET B N 1
ATOM 1206 C CA . MET B 1 1 ? -2.258 25.016 15.461 1 89.75 1 MET B CA 1
ATOM 1207 C C . MET B 1 1 ? -3.311 24.375 14.555 1 89.75 1 MET B C 1
ATOM 1209 O O . MET B 1 1 ? -4.508 24.578 14.766 1 89.75 1 MET B O 1
ATOM 1213 N N . PRO B 1 2 ? -2.854 23.703 13.609 1 96.38 2 PRO B N 1
ATOM 1214 C CA . PRO B 1 2 ? -3.855 23.109 12.727 1 96.38 2 PRO B CA 1
ATOM 1215 C C . PRO B 1 2 ? -4.703 22.047 13.43 1 96.38 2 PRO B C 1
ATOM 1217 O O . PRO B 1 2 ? -4.215 21.359 14.328 1 96.38 2 PRO B O 1
ATOM 1220 N N . THR B 1 3 ? -5.992 22.016 13.031 1 98.12 3 THR B N 1
ATOM 1221 C CA . THR B 1 3 ? -6.91 21.062 13.641 1 98.12 3 THR B CA 1
ATOM 1222 C C . THR B 1 3 ? -7.059 19.812 12.773 1 98.12 3 THR B C 1
ATOM 1224 O O . THR B 1 3 ? -6.664 19.812 11.609 1 98.12 3 THR B O 1
ATOM 1227 N N . LEU B 1 4 ? -7.621 18.719 13.352 1 98.44 4 LEU B N 1
ATOM 1228 C CA . LEU B 1 4 ? -7.961 17.531 12.586 1 98.44 4 LEU B CA 1
ATOM 1229 C C . LEU B 1 4 ? -8.898 17.875 11.43 1 98.44 4 LEU B C 1
ATOM 1231 O O . LEU B 1 4 ? -8.719 17.375 10.32 1 98.44 4 LEU B O 1
ATOM 1235 N N . ALA B 1 5 ? -9.828 18.734 11.695 1 97.88 5 ALA B N 1
ATOM 1236 C CA . ALA B 1 5 ? -10.773 19.156 10.664 1 97.88 5 ALA B CA 1
ATOM 1237 C C . ALA B 1 5 ? -10.055 19.875 9.516 1 97.88 5 ALA B C 1
ATOM 1239 O O . ALA B 1 5 ? -10.453 19.75 8.359 1 97.88 5 ALA B O 1
ATOM 1240 N N . ASP B 1 6 ? -9.023 20.609 9.852 1 97.44 6 ASP B N 1
ATOM 1241 C CA . ASP B 1 6 ? -8.242 21.312 8.836 1 97.44 6 ASP B CA 1
ATOM 1242 C C . ASP B 1 6 ? -7.59 20.328 7.867 1 97.44 6 ASP B C 1
ATOM 1244 O O . ASP B 1 6 ? -7.352 20.656 6.703 1 97.44 6 ASP B O 1
ATOM 1248 N N . SER B 1 7 ? -7.305 19.141 8.336 1 98.19 7 SER B N 1
ATOM 1249 C CA . SER B 1 7 ? -6.582 18.156 7.539 1 98.19 7 SER B CA 1
ATOM 1250 C C . SER B 1 7 ? -7.543 17.297 6.719 1 98.19 7 SER B C 1
ATOM 1252 O O . SER B 1 7 ? -7.125 16.594 5.797 1 98.19 7 SER B O 1
ATOM 1254 N N . LYS B 1 8 ? -8.781 17.281 7.098 1 98.56 8 LYS B N 1
ATOM 1255 C CA . LYS B 1 8 ? -9.742 16.391 6.449 1 98.56 8 LYS B CA 1
ATOM 1256 C C . LYS B 1 8 ? -9.789 16.641 4.941 1 98.5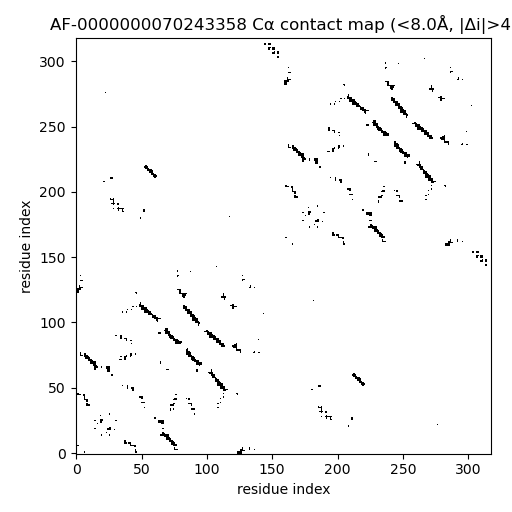6 8 LYS B C 1
ATOM 1258 O O . LYS B 1 8 ? -9.883 17.781 4.492 1 98.56 8 LYS B O 1
ATOM 1263 N N . THR B 1 9 ? -9.656 15.602 4.207 1 98.56 9 THR B N 1
ATOM 1264 C CA . THR B 1 9 ? -9.625 15.625 2.748 1 98.56 9 THR B CA 1
ATOM 1265 C C . THR B 1 9 ? -10.508 14.516 2.172 1 98.56 9 THR B C 1
ATOM 1267 O O . THR B 1 9 ? -10.492 13.383 2.66 1 98.56 9 THR B O 1
ATOM 1270 N N . GLU B 1 10 ? -11.273 14.859 1.214 1 98.5 10 GLU B N 1
ATOM 1271 C CA . GLU B 1 10 ? -12.086 13.875 0.503 1 98.5 10 GLU B CA 1
ATOM 1272 C C . GLU B 1 10 ? -11.828 13.93 -1 1 98.5 10 GLU B C 1
ATOM 1274 O O . GLU B 1 10 ? -11.82 15.016 -1.595 1 98.5 10 GLU B O 1
ATOM 1279 N N . MET B 1 11 ? -11.578 12.82 -1.549 1 98.06 11 MET B N 1
ATOM 1280 C CA . MET B 1 11 ? -11.414 12.641 -2.99 1 98.06 11 MET B CA 1
ATOM 1281 C C . MET B 1 11 ? -12.43 11.648 -3.537 1 98.06 11 MET B C 1
ATOM 1283 O O . MET B 1 11 ? -12.688 10.609 -2.92 1 98.06 11 MET B O 1
ATOM 1287 N N . THR B 1 12 ? -13.016 12.023 -4.648 1 97.12 12 THR B N 1
ATOM 1288 C CA . THR B 1 12 ? -13.961 11.141 -5.324 1 97.12 12 THR B CA 1
ATOM 1289 C C . THR B 1 12 ? -13.453 10.773 -6.719 1 97.12 12 THR B C 1
ATOM 1291 O O . THR B 1 12 ? -13.047 11.656 -7.484 1 97.12 12 THR B O 1
ATOM 1294 N N . GLU B 1 13 ? -13.516 9.492 -6.996 1 96.62 13 GLU B N 1
ATOM 1295 C CA . GLU B 1 13 ? -13.039 9 -8.289 1 96.62 13 GLU B CA 1
ATOM 1296 C C . GLU B 1 13 ? -14.078 8.086 -8.945 1 96.62 13 GLU B C 1
ATOM 1298 O O . GLU B 1 13 ? -14.688 7.246 -8.281 1 96.62 13 GLU B O 1
ATOM 1303 N N . LEU B 1 14 ? -14.273 8.336 -10.195 1 95.88 14 LEU B N 1
ATOM 1304 C CA . LEU B 1 14 ? -15.031 7.387 -11 1 95.88 14 LEU B CA 1
ATOM 1305 C C . LEU B 1 14 ? -14.125 6.309 -11.578 1 95.88 14 LEU B C 1
ATOM 1307 O O . LEU B 1 14 ? -13.125 6.617 -12.234 1 95.88 14 LEU B O 1
ATOM 1311 N N . LEU B 1 15 ? -14.469 5.105 -11.258 1 96.44 15 LEU B N 1
ATOM 1312 C CA . LEU B 1 15 ? -13.625 4.039 -11.781 1 96.44 15 LEU B CA 1
ATOM 1313 C C . LEU B 1 15 ? -13.844 3.867 -13.281 1 96.44 15 LEU B C 1
ATOM 1315 O O . LEU B 1 15 ? -14.953 3.547 -13.719 1 96.44 15 LEU B O 1
ATOM 1319 N N . MET B 1 16 ? -12.789 4.008 -14.008 1 96 16 MET B N 1
ATOM 1320 C CA . MET B 1 16 ? -12.789 3.9 -15.461 1 96 16 MET B CA 1
ATOM 1321 C C . MET B 1 16 ? -12.094 2.621 -15.914 1 96 16 MET B C 1
ATOM 1323 O O . MET B 1 16 ? -11.406 1.973 -15.125 1 96 16 MET B O 1
ATOM 1327 N N . PRO B 1 17 ? -12.242 2.191 -17.156 1 95.31 17 PRO B N 1
ATOM 1328 C CA . PRO B 1 17 ? -11.711 0.914 -17.641 1 95.31 17 PRO B CA 1
ATOM 1329 C C . PRO B 1 17 ? -10.203 0.789 -17.453 1 95.31 17 PRO B C 1
ATOM 1331 O O . PRO B 1 17 ? -9.695 -0.314 -17.234 1 95.31 17 PRO B O 1
ATOM 1334 N N . ASN B 1 18 ? -9.516 1.887 -17.469 1 92.19 18 ASN B N 1
ATOM 1335 C CA . ASN B 1 18 ? -8.062 1.828 -17.391 1 92.19 18 ASN B CA 1
ATOM 1336 C C . ASN B 1 18 ? -7.582 1.505 -15.977 1 92.19 18 ASN B C 1
ATOM 1338 O O . ASN B 1 18 ? -6.402 1.227 -15.766 1 92.19 18 ASN B O 1
ATOM 1342 N N . GLY B 1 19 ? -8.5 1.573 -15.07 1 94.31 19 GLY B N 1
ATOM 1343 C CA . GLY B 1 19 ? -8.141 1.226 -13.703 1 94.31 19 GLY B CA 1
ATOM 1344 C C . GLY B 1 19 ? -8.695 -0.116 -13.266 1 94.31 19 GLY B C 1
ATOM 1345 O O . GLY B 1 19 ? -8.727 -0.42 -12.07 1 94.31 19 GLY B O 1
ATOM 1346 N N . THR B 1 20 ? -9.164 -0.888 -14.203 1 95.25 20 THR B N 1
ATOM 1347 C CA . THR B 1 20 ? -9.852 -2.129 -13.852 1 95.25 20 THR B CA 1
ATOM 1348 C C . THR B 1 20 ? -9.023 -3.338 -14.289 1 95.25 20 THR B C 1
ATOM 1350 O O . THR B 1 20 ? -8.227 -3.25 -15.227 1 95.25 20 THR B O 1
ATOM 1353 N N . ASN B 1 21 ? -9.242 -4.426 -13.547 1 94.19 21 ASN B N 1
ATOM 1354 C CA . ASN B 1 21 ? -8.758 -5.723 -14.008 1 94.19 21 ASN B CA 1
ATOM 1355 C C . ASN B 1 21 ? -9.711 -6.352 -15.016 1 94.19 21 ASN B C 1
ATOM 1357 O O . ASN B 1 21 ? -10.656 -5.699 -15.477 1 94.19 21 ASN B O 1
ATOM 1361 N N . ASN B 1 22 ? -9.461 -7.539 -15.359 1 92.31 22 ASN B N 1
ATOM 1362 C CA . ASN B 1 22 ? -10.242 -8.211 -16.391 1 92.31 22 ASN B CA 1
ATOM 1363 C C . ASN B 1 22 ? -11.648 -8.555 -15.898 1 92.31 22 ASN B C 1
ATOM 1365 O O . ASN B 1 22 ? -12.516 -8.914 -16.688 1 92.31 22 ASN B O 1
ATOM 1369 N N . LEU B 1 23 ? -11.891 -8.445 -14.609 1 94.31 23 LEU B N 1
ATOM 1370 C CA . LEU B 1 23 ? -13.203 -8.742 -14.039 1 94.31 23 LEU B CA 1
ATOM 1371 C C . LEU B 1 23 ? -14.047 -7.473 -13.93 1 94.31 23 LEU B C 1
ATOM 1373 O O . LEU B 1 23 ? -15.164 -7.508 -13.422 1 94.31 23 LEU B O 1
ATOM 1377 N N . GLY B 1 24 ? -13.477 -6.391 -14.328 1 95.81 24 GLY B N 1
ATOM 1378 C CA . GLY B 1 24 ? -14.172 -5.117 -14.227 1 95.81 24 GLY B CA 1
ATOM 1379 C C . GLY B 1 24 ? -14.094 -4.504 -12.836 1 95.81 24 GLY B C 1
ATOM 1380 O O . GLY B 1 24 ? -14.945 -3.699 -12.461 1 95.81 24 GLY B O 1
ATOM 1381 N N . ARG B 1 25 ? -13.148 -4.922 -12.102 1 96.81 25 ARG B N 1
ATOM 1382 C CA . ARG B 1 25 ? -12.961 -4.418 -10.75 1 96.81 25 ARG B CA 1
ATOM 1383 C C . ARG B 1 25 ? -11.695 -3.58 -10.648 1 96.81 25 ARG B C 1
ATOM 1385 O O . ARG B 1 25 ? -10.742 -3.789 -11.406 1 96.81 25 ARG B O 1
ATOM 1392 N N . ALA B 1 26 ? -11.68 -2.682 -9.695 1 97.94 26 ALA B N 1
ATOM 1393 C CA . ALA B 1 26 ? -10.508 -1.825 -9.516 1 97.94 26 ALA B CA 1
ATOM 1394 C C . ALA B 1 26 ? -9.258 -2.654 -9.234 1 97.94 26 ALA B C 1
ATOM 1396 O O . ALA B 1 26 ? -9.297 -3.592 -8.438 1 97.94 26 ALA B O 1
ATOM 1397 N N . LEU B 1 27 ? -8.18 -2.273 -9.891 1 97.75 27 LEU B N 1
ATOM 1398 C CA . LEU B 1 27 ? -6.875 -2.795 -9.492 1 97.75 27 LEU B CA 1
ATOM 1399 C C . LEU B 1 27 ? -6.512 -2.332 -8.086 1 97.75 27 LEU B C 1
ATOM 1401 O O . LEU B 1 27 ? -6.742 -1.174 -7.73 1 97.75 27 LEU B O 1
ATOM 1405 N N . GLY B 1 28 ? -5.895 -3.271 -7.297 1 98.12 28 GLY B N 1
ATOM 1406 C CA . GLY B 1 28 ? -5.418 -2.838 -5.992 1 98.12 28 GLY B CA 1
ATOM 1407 C C . GLY B 1 28 ? -4.52 -1.617 -6.059 1 98.12 28 GLY B C 1
ATOM 1408 O O . GLY B 1 28 ? -4.617 -0.721 -5.219 1 98.12 28 GLY B O 1
ATOM 1409 N N . GLY B 1 29 ? -3.697 -1.605 -7.043 1 98.12 29 GLY B N 1
ATOM 1410 C CA . GLY B 1 29 ? -2.781 -0.493 -7.238 1 98.12 29 GLY B CA 1
ATOM 1411 C C . GLY B 1 29 ? -3.486 0.825 -7.492 1 98.12 29 GLY B C 1
ATOM 1412 O O . GLY B 1 29 ? -2.992 1.886 -7.105 1 98.12 29 GLY B O 1
ATOM 1413 N N . THR B 1 30 ? -4.59 0.796 -8.18 1 98.12 30 THR B N 1
ATOM 1414 C CA . THR B 1 30 ? -5.398 1.987 -8.414 1 98.12 30 THR B CA 1
ATOM 1415 C C . THR B 1 30 ? -5.922 2.555 -7.098 1 98.12 30 THR B C 1
ATOM 1417 O O . THR B 1 30 ? -5.805 3.756 -6.84 1 98.12 30 THR B O 1
ATOM 1420 N N . VAL B 1 31 ? -6.441 1.692 -6.273 1 98.56 31 VAL B N 1
ATOM 1421 C CA . VAL B 1 31 ? -6.984 2.096 -4.98 1 98.56 31 VAL B CA 1
ATOM 1422 C C . VAL B 1 31 ? -5.863 2.635 -4.094 1 98.56 31 VAL B C 1
ATOM 1424 O O . VAL B 1 31 ? -6 3.695 -3.48 1 98.56 31 VAL B O 1
ATOM 1427 N N . LEU B 1 32 ? -4.719 1.943 -4.062 1 98.69 32 LEU B N 1
ATOM 1428 C CA . LEU B 1 32 ? -3.57 2.357 -3.264 1 98.69 32 LEU B CA 1
ATOM 1429 C C . LEU B 1 32 ? -3.059 3.723 -3.713 1 98.69 32 LEU B C 1
ATOM 1431 O O . LEU B 1 32 ? -2.639 4.535 -2.887 1 98.69 32 LEU B O 1
ATOM 1435 N N . HIS B 1 33 ? -3.096 3.936 -4.973 1 98.25 33 HIS B N 1
ATOM 1436 C CA . HIS B 1 33 ? -2.674 5.215 -5.531 1 98.25 33 HIS B CA 1
ATOM 1437 C C . HIS B 1 33 ? -3.584 6.348 -5.066 1 98.25 33 HIS B C 1
ATOM 1439 O O . HIS B 1 33 ? -3.104 7.391 -4.617 1 98.25 33 HIS B O 1
ATOM 1445 N N . TRP B 1 34 ? -4.871 6.137 -5.16 1 98.5 34 TRP B N 1
ATOM 1446 C CA . TRP B 1 34 ? -5.82 7.145 -4.688 1 98.5 34 TRP B CA 1
ATOM 1447 C C . TRP B 1 34 ? -5.633 7.414 -3.199 1 98.5 34 TRP B C 1
ATOM 1449 O O . TRP B 1 34 ? -5.664 8.57 -2.764 1 98.5 34 TRP B O 1
ATOM 1459 N N . MET B 1 35 ? -5.449 6.367 -2.443 1 98.81 35 MET B N 1
ATOM 1460 C CA . MET B 1 35 ? -5.238 6.52 -1.007 1 98.81 35 MET B CA 1
ATOM 1461 C C . MET B 1 35 ? -4.023 7.398 -0.728 1 98.81 35 MET B C 1
ATOM 1463 O O . MET B 1 35 ? -4.082 8.305 0.107 1 98.81 35 MET B O 1
ATOM 1467 N N . ASP B 1 36 ? -2.969 7.121 -1.421 1 98.81 36 ASP B N 1
ATOM 1468 C CA . ASP B 1 36 ? -1.72 7.848 -1.217 1 98.81 36 ASP B CA 1
ATOM 1469 C C . ASP B 1 36 ? -1.89 9.336 -1.53 1 98.81 36 ASP B C 1
ATOM 1471 O O . ASP B 1 36 ? -1.427 10.188 -0.774 1 98.81 36 ASP B O 1
ATOM 1475 N N . ILE B 1 37 ? -2.508 9.633 -2.648 1 98.31 37 ILE B N 1
ATOM 1476 C CA . ILE B 1 37 ? -2.711 11.016 -3.057 1 98.31 37 ILE B CA 1
ATOM 1477 C C . ILE B 1 37 ? -3.557 11.742 -2.014 1 98.31 37 ILE B C 1
ATOM 1479 O O . ILE B 1 37 ? -3.203 12.836 -1.573 1 98.31 37 ILE B O 1
ATOM 1483 N N . CYS B 1 38 ? -4.633 11.125 -1.626 1 98.81 38 CYS B N 1
ATOM 1484 C CA . CYS B 1 38 ? -5.523 11.742 -0.651 1 98.81 38 CYS B CA 1
ATOM 1485 C C . CYS B 1 38 ? -4.805 11.984 0.669 1 98.81 38 CYS B C 1
ATOM 1487 O O . CYS B 1 38 ? -4.945 13.047 1.274 1 98.81 38 CYS B O 1
ATOM 1489 N N . ALA B 1 39 ? -4.043 11.023 1.09 1 98.88 39 ALA B N 1
ATOM 1490 C CA . ALA B 1 39 ? -3.289 11.141 2.334 1 98.88 39 ALA B CA 1
ATOM 1491 C C . ALA B 1 39 ? -2.227 12.234 2.234 1 98.88 39 ALA B C 1
ATOM 1493 O O . ALA B 1 39 ? -1.983 12.961 3.197 1 98.88 39 ALA B O 1
ATOM 1494 N N . ALA B 1 40 ? -1.594 12.266 1.093 1 98.62 40 ALA B N 1
ATOM 1495 C CA . ALA B 1 40 ? -0.59 13.305 0.873 1 98.62 40 ALA B CA 1
ATOM 1496 C C . ALA B 1 40 ? -1.211 14.695 0.97 1 98.62 40 ALA B C 1
ATOM 1498 O O . ALA B 1 40 ? -0.665 15.586 1.633 1 98.62 40 ALA B O 1
ATOM 1499 N N . VAL B 1 41 ? -2.336 14.883 0.32 1 98.44 41 VAL B N 1
ATOM 1500 C CA . VAL B 1 41 ? -3.023 16.172 0.351 1 98.44 41 VAL B CA 1
ATOM 1501 C C . VAL B 1 41 ? -3.41 16.516 1.787 1 98.44 41 VAL B C 1
ATOM 1503 O O . VAL B 1 41 ? -3.197 17.641 2.238 1 98.44 41 VAL B O 1
ATOM 1506 N N . SER B 1 42 ? -3.932 15.547 2.508 1 98.75 42 SER B N 1
ATOM 1507 C CA . SER B 1 42 ? -4.285 15.734 3.91 1 98.75 42 SER B CA 1
ATOM 1508 C C . SER B 1 42 ? -3.08 16.188 4.727 1 98.75 42 SER B C 1
ATOM 1510 O O . SER B 1 42 ? -3.17 17.156 5.492 1 98.75 42 SER B O 1
ATOM 1512 N N . SER B 1 43 ? -1.964 15.516 4.543 1 98.69 43 SER B N 1
ATOM 1513 C CA . SER B 1 43 ? -0.737 15.805 5.277 1 98.69 43 SER B CA 1
ATOM 1514 C C . SER B 1 43 ? -0.235 17.219 4.969 1 98.69 43 SER B C 1
ATOM 1516 O O . SER B 1 43 ? 0.166 17.953 5.871 1 98.69 43 SER B O 1
ATOM 1518 N N . MET B 1 44 ? -0.331 17.547 3.738 1 97.88 44 MET B N 1
ATOM 1519 C CA . MET B 1 44 ? 0.165 18.859 3.32 1 97.88 44 MET B CA 1
ATOM 1520 C C . MET B 1 44 ? -0.729 19.969 3.85 1 97.88 44 MET B C 1
ATOM 1522 O O . MET B 1 44 ? -0.238 21.031 4.27 1 97.88 44 MET B O 1
ATOM 1526 N N . ARG B 1 45 ? -2.053 19.766 3.783 1 97.69 45 ARG B N 1
ATOM 1527 C CA . ARG B 1 45 ? -2.982 20.719 4.367 1 97.69 45 ARG B CA 1
ATOM 1528 C C . ARG B 1 45 ? -2.693 20.938 5.848 1 97.69 45 ARG B C 1
ATOM 1530 O O . ARG B 1 45 ? -2.725 22.062 6.34 1 97.69 45 ARG B O 1
ATOM 1537 N N . PHE B 1 46 ? -2.365 19.938 6.492 1 98.38 46 PHE B N 1
ATOM 1538 C CA . PHE B 1 46 ? -2.088 19.984 7.922 1 98.38 46 PHE B CA 1
ATOM 1539 C C . PHE B 1 46 ? -0.76 20.688 8.195 1 98.38 46 PHE B C 1
ATOM 1541 O O . PHE B 1 46 ? -0.692 21.609 9.008 1 98.38 46 PHE B O 1
ATOM 1548 N N . ALA B 1 47 ? 0.268 20.25 7.52 1 97.25 47 ALA B N 1
ATOM 1549 C CA . ALA B 1 47 ? 1.632 20.688 7.816 1 97.25 47 ALA B CA 1
ATOM 1550 C C . ALA B 1 47 ? 1.905 22.078 7.246 1 97.25 47 ALA B C 1
ATOM 1552 O O . ALA B 1 47 ? 2.783 22.781 7.734 1 97.25 47 ALA B O 1
ATOM 1553 N N . GLY B 1 48 ? 1.233 22.406 6.18 1 96.25 48 GLY B N 1
ATOM 1554 C CA . GLY B 1 48 ? 1.503 23.656 5.496 1 96.25 48 GLY B CA 1
ATOM 1555 C C . GLY B 1 48 ? 2.785 23.641 4.684 1 96.25 48 GLY B C 1
ATOM 1556 O O . GLY B 1 48 ? 3.354 24.688 4.379 1 96.25 48 GLY B O 1
ATOM 1557 N N . THR B 1 49 ? 3.309 22.469 4.492 1 95.81 49 THR B N 1
ATOM 1558 C CA . THR B 1 49 ? 4.516 22.266 3.697 1 95.81 49 THR B CA 1
ATOM 1559 C C . THR B 1 49 ? 4.43 20.953 2.926 1 95.81 49 THR B C 1
ATOM 1561 O O . THR B 1 49 ? 3.455 20.203 3.059 1 95.81 49 THR B O 1
ATOM 1564 N N . GLN B 1 50 ? 5.406 20.719 2.068 1 96.56 50 GLN B N 1
ATOM 1565 C CA . GLN B 1 50 ? 5.449 19.469 1.318 1 96.56 50 GLN B CA 1
ATOM 1566 C C . GLN B 1 50 ? 5.648 18.281 2.248 1 96.56 50 GLN B C 1
ATOM 1568 O O . GLN B 1 50 ? 6.285 18.406 3.297 1 96.56 50 GLN B O 1
ATOM 1573 N N . CYS B 1 51 ? 5.074 17.203 1.872 1 98 51 CYS B N 1
ATOM 1574 C CA . CYS B 1 51 ? 5.223 15.953 2.613 1 98 51 CYS B CA 1
ATOM 1575 C C . CYS B 1 51 ? 5.551 14.797 1.675 1 98 51 CYS B C 1
ATOM 1577 O O . CYS B 1 51 ? 5.141 14.805 0.513 1 98 51 CYS B O 1
ATOM 1579 N N . VAL B 1 52 ? 6.332 13.836 2.162 1 98.06 52 VAL B N 1
ATOM 1580 C CA . VAL B 1 52 ? 6.676 12.641 1.409 1 98.06 52 VAL B CA 1
ATOM 1581 C C . VAL B 1 52 ? 6.211 11.398 2.174 1 98.06 52 VAL B C 1
ATOM 1583 O O . VAL B 1 52 ? 6.242 11.375 3.406 1 98.06 52 VAL B O 1
ATOM 1586 N N . THR B 1 53 ? 5.781 10.445 1.451 1 98.19 53 THR B N 1
ATOM 1587 C CA . THR B 1 53 ? 5.32 9.211 2.076 1 98.19 53 THR B CA 1
ATOM 1588 C C . THR B 1 53 ? 6.492 8.438 2.672 1 98.19 53 THR B C 1
ATOM 1590 O O . THR B 1 53 ? 7.449 8.102 1.965 1 98.19 53 THR B O 1
ATOM 1593 N N . ALA B 1 54 ? 6.41 8.172 3.941 1 98.25 54 ALA B N 1
ATOM 1594 C CA . ALA B 1 54 ? 7.422 7.355 4.602 1 98.25 54 ALA B CA 1
ATOM 1595 C C . ALA B 1 54 ? 7.023 5.883 4.602 1 98.25 54 ALA B C 1
ATOM 1597 O O . ALA B 1 54 ? 7.848 5.008 4.336 1 98.25 54 ALA B O 1
ATOM 1598 N N . SER B 1 55 ? 5.746 5.664 4.875 1 97.81 55 SER B N 1
ATOM 1599 C CA . SER B 1 55 ? 5.309 4.277 4.98 1 97.81 55 SER B CA 1
ATOM 1600 C C . SER B 1 55 ? 3.789 4.164 4.883 1 97.81 55 SER B C 1
ATOM 1602 O O . SER B 1 55 ? 3.082 5.172 4.961 1 97.81 55 SER B O 1
ATOM 1604 N N . MET B 1 56 ? 3.352 2.998 4.684 1 97.44 56 MET B N 1
ATOM 1605 C CA . MET B 1 56 ? 1.946 2.607 4.723 1 97.44 56 MET B CA 1
ATOM 1606 C C . MET B 1 56 ? 1.764 1.307 5.496 1 97.44 56 MET B C 1
ATOM 1608 O O . MET B 1 56 ? 2.547 0.368 5.336 1 97.44 56 MET B O 1
ATOM 1612 N N . ASP B 1 57 ? 0.755 1.281 6.371 1 96.19 57 ASP B N 1
ATOM 1613 C CA . ASP B 1 57 ? 0.456 0.072 7.133 1 96.19 57 ASP B CA 1
ATOM 1614 C C . ASP B 1 57 ? -0.268 -0.957 6.266 1 96.19 57 ASP B C 1
ATOM 1616 O O . ASP B 1 57 ? -0.541 -0.704 5.09 1 96.19 57 ASP B O 1
ATOM 1620 N N . HIS B 1 58 ? -0.529 -2.082 6.836 1 95.5 58 HIS B N 1
ATOM 1621 C CA . HIS B 1 58 ? -1.263 -3.166 6.191 1 95.5 58 HIS B CA 1
ATOM 1622 C C . HIS B 1 58 ? -2.6 -2.678 5.645 1 95.5 58 HIS B C 1
ATOM 1624 O O . HIS B 1 58 ? -3.291 -1.889 6.293 1 95.5 58 HIS B O 1
ATOM 1630 N N . VAL B 1 59 ? -2.953 -3.154 4.473 1 97.06 59 VAL B N 1
ATOM 1631 C CA . VAL B 1 59 ? -4.25 -2.871 3.865 1 97.06 59 VAL B CA 1
ATOM 1632 C C . VAL B 1 59 ? -4.945 -4.18 3.496 1 97.06 59 VAL B C 1
ATOM 1634 O O . VAL B 1 59 ? -4.336 -5.066 2.895 1 97.06 59 VAL B O 1
ATOM 1637 N N . ASP B 1 60 ? -6.207 -4.301 3.863 1 96.69 60 ASP B N 1
ATOM 1638 C CA . ASP B 1 60 ? -7.105 -5.336 3.355 1 96.69 60 ASP B CA 1
ATOM 1639 C C . ASP B 1 60 ? -8.125 -4.746 2.379 1 96.69 60 ASP B C 1
ATOM 1641 O O . ASP B 1 60 ? -8.789 -3.754 2.688 1 96.69 60 ASP B O 1
ATOM 1645 N N . PHE B 1 61 ? -8.133 -5.348 1.292 1 98.19 61 PHE B N 1
ATOM 1646 C CA . PHE B 1 61 ? -9.195 -4.996 0.364 1 98.19 61 PHE B CA 1
ATOM 1647 C C . PHE B 1 61 ? -10.453 -5.816 0.641 1 98.19 61 PHE B C 1
ATOM 1649 O O . PHE B 1 61 ? -10.562 -6.961 0.196 1 98.19 61 PHE B O 1
ATOM 1656 N N . VAL B 1 62 ? -11.477 -5.152 1.238 1 97.5 62 VAL B N 1
ATOM 1657 C CA . VAL B 1 62 ? -12.562 -5.918 1.848 1 97.5 62 VAL B CA 1
ATOM 1658 C C . VAL B 1 62 ? -13.742 -6 0.884 1 97.5 62 VAL B C 1
ATOM 1660 O O . VAL B 1 62 ? -14.609 -6.863 1.027 1 97.5 62 VAL B O 1
ATOM 1663 N N . SER B 1 63 ? -13.852 -5.105 -0.047 1 96.56 63 SER B N 1
ATOM 1664 C CA . SER B 1 63 ? -14.867 -5.168 -1.09 1 96.56 63 SER B CA 1
ATOM 1665 C C . SER B 1 63 ? -14.336 -4.621 -2.412 1 96.56 63 SER B C 1
ATOM 1667 O O . SER B 1 63 ? -13.586 -3.645 -2.43 1 96.56 63 SER B O 1
ATOM 1669 N N . PRO B 1 64 ? -14.781 -5.238 -3.467 1 96.5 64 PRO B N 1
ATOM 1670 C CA . PRO B 1 64 ? -14.367 -4.719 -4.773 1 96.5 64 PRO B CA 1
ATOM 1671 C C . PRO B 1 64 ? -15.062 -3.404 -5.129 1 96.5 64 PRO B C 1
ATOM 1673 O O . PRO B 1 64 ? -16.094 -3.068 -4.547 1 96.5 64 PRO B O 1
ATOM 1676 N N . ILE B 1 65 ? -14.406 -2.633 -5.887 1 97.19 65 ILE B N 1
ATOM 1677 C CA . ILE B 1 65 ? -15.008 -1.489 -6.562 1 97.19 65 ILE B CA 1
ATOM 1678 C C . ILE B 1 65 ? -15.219 -1.816 -8.039 1 97.19 65 ILE B C 1
ATOM 1680 O O . ILE B 1 65 ? -14.258 -2.068 -8.773 1 97.19 65 ILE B O 1
ATOM 1684 N N . ASP B 1 66 ? -16.438 -1.727 -8.516 1 96 66 ASP B N 1
ATOM 1685 C CA . ASP B 1 66 ? -16.766 -2.164 -9.867 1 96 66 ASP B CA 1
ATOM 1686 C C . ASP B 1 66 ? -16.688 -1.003 -10.852 1 96 66 ASP B C 1
ATOM 1688 O O . ASP B 1 66 ? -16.875 0.154 -10.477 1 96 66 ASP B O 1
ATOM 1692 N N . LEU B 1 67 ? -16.484 -1.416 -12.07 1 96.5 67 LEU B N 1
ATOM 1693 C CA . LEU B 1 67 ? -16.5 -0.431 -13.148 1 96.5 67 LEU B CA 1
ATOM 1694 C C . LEU B 1 67 ? -17.781 0.413 -13.086 1 96.5 67 LEU B C 1
ATOM 1696 O O . LEU B 1 67 ? -18.875 -0.124 -12.945 1 96.5 67 LEU B O 1
ATOM 1700 N N . GLY B 1 68 ? -17.594 1.734 -13.133 1 94.25 68 GLY B N 1
ATOM 1701 C CA . GLY B 1 68 ? -18.734 2.635 -13.125 1 94.25 68 GLY B CA 1
ATOM 1702 C C . GLY B 1 68 ? -19.156 3.057 -11.727 1 94.25 68 GLY B C 1
ATOM 1703 O O . GLY B 1 68 ? -19.984 3.953 -11.562 1 94.25 68 GLY B O 1
ATOM 1704 N N . GLU B 1 69 ? -18.547 2.43 -10.742 1 96.31 69 GLU B N 1
ATOM 1705 C CA . GLU B 1 69 ? -18.812 2.877 -9.375 1 96.31 69 GLU B CA 1
ATOM 1706 C C . GLU B 1 69 ? -17.891 4.035 -8.984 1 96.31 69 GLU B C 1
ATOM 1708 O O . GLU B 1 69 ? -16.891 4.285 -9.656 1 96.31 69 GLU B O 1
ATOM 1713 N N . VAL B 1 70 ? -18.328 4.695 -7.973 1 96.5 70 VAL B N 1
ATOM 1714 C CA . VAL B 1 70 ? -17.578 5.824 -7.438 1 96.5 70 VAL B CA 1
ATOM 1715 C C . VAL B 1 70 ? -16.797 5.387 -6.207 1 96.5 70 VAL B C 1
ATOM 1717 O O . VAL B 1 70 ? -17.328 4.738 -5.312 1 96.5 70 VAL B O 1
ATOM 1720 N N . ALA B 1 71 ? -15.484 5.66 -6.203 1 97.75 71 ALA B N 1
ATOM 1721 C CA . ALA B 1 71 ? -14.664 5.488 -5.008 1 97.75 71 ALA B CA 1
ATOM 1722 C C . ALA B 1 71 ? -14.562 6.789 -4.219 1 97.75 71 ALA B C 1
ATOM 1724 O O . ALA B 1 71 ? -14.164 7.824 -4.766 1 97.75 71 ALA B O 1
ATOM 1725 N N . VAL B 1 72 ? -14.961 6.758 -2.967 1 98 72 VAL B N 1
ATOM 1726 C CA . VAL B 1 72 ? -14.797 7.895 -2.068 1 98 72 VAL B CA 1
ATOM 1727 C C . VAL B 1 72 ? -13.633 7.629 -1.112 1 98 72 VAL B C 1
ATOM 1729 O O . VAL B 1 72 ? -13.664 6.676 -0.333 1 98 72 VAL B O 1
ATOM 1732 N N . VAL B 1 73 ? -12.633 8.461 -1.201 1 98.75 73 VAL B N 1
ATOM 1733 C CA . VAL B 1 73 ? -11.445 8.352 -0.354 1 98.75 73 VAL B CA 1
ATOM 1734 C C . VAL B 1 73 ? -11.43 9.492 0.662 1 98.75 73 VAL B C 1
ATOM 1736 O O . VAL B 1 73 ? -11.547 10.664 0.292 1 98.75 73 VAL B O 1
ATOM 1739 N N . GLU B 1 74 ? -11.312 9.156 1.903 1 98.75 74 GLU B N 1
ATOM 1740 C CA . GLU B 1 74 ? -11.258 10.133 2.982 1 98.75 74 GLU B CA 1
ATOM 1741 C C . GLU B 1 74 ? -9.992 9.977 3.814 1 98.75 74 GLU B C 1
ATOM 1743 O O . GLU B 1 74 ? -9.602 8.859 4.16 1 98.75 74 GLU B O 1
ATOM 1748 N N . ALA B 1 75 ? -9.406 11.094 4.113 1 98.88 75 ALA B N 1
ATOM 1749 C CA . ALA B 1 75 ? -8.172 11.07 4.895 1 98.88 75 ALA B CA 1
ATOM 1750 C C . ALA B 1 75 ? -8.156 12.195 5.926 1 98.88 75 ALA B C 1
ATOM 1752 O O . ALA B 1 75 ? -8.742 13.258 5.703 1 98.88 75 ALA B O 1
ATOM 1753 N N . TYR B 1 76 ? -7.488 11.945 7.043 1 98.88 76 TYR B N 1
ATOM 1754 C CA . TYR B 1 76 ? -7.246 12.992 8.023 1 98.88 76 TYR B CA 1
ATOM 1755 C C . TYR B 1 76 ? -6.047 12.656 8.906 1 98.88 76 TYR B C 1
ATOM 1757 O O . TYR B 1 76 ? -5.801 11.484 9.203 1 98.88 76 TYR B O 1
ATOM 1765 N N . ALA B 1 77 ? -5.391 13.703 9.312 1 98.81 77 ALA B N 1
ATOM 1766 C CA . ALA B 1 77 ? -4.293 13.547 10.266 1 98.81 77 ALA B CA 1
ATOM 1767 C C . ALA B 1 77 ? -4.82 13.328 11.68 1 98.81 77 ALA B C 1
ATOM 1769 O O . ALA B 1 77 ? -5.684 14.07 12.148 1 98.81 77 ALA B O 1
ATOM 1770 N N . TYR B 1 78 ? -4.254 12.297 12.375 1 98.56 78 TYR B N 1
ATOM 1771 C CA . TYR B 1 78 ? -4.777 12.016 13.711 1 98.56 78 TYR B CA 1
ATOM 1772 C C . TYR B 1 78 ? -3.668 12.062 14.75 1 98.56 78 TYR B C 1
ATOM 1774 O O . TYR B 1 78 ? -3.934 11.977 15.953 1 98.56 78 TYR B O 1
ATOM 1782 N N . ASP B 1 79 ? -2.436 12.125 14.344 1 97.69 79 ASP B N 1
ATOM 1783 C CA . ASP B 1 79 ? -1.284 12.203 15.234 1 97.69 79 ASP B CA 1
ATOM 1784 C C . ASP B 1 79 ? -0.071 12.789 14.523 1 97.69 79 ASP B C 1
ATOM 1786 O O . ASP B 1 79 ? -0.027 12.828 13.289 1 97.69 79 ASP B O 1
ATOM 1790 N N . THR B 1 80 ? 0.838 13.305 15.289 1 97.69 80 THR B N 1
ATOM 1791 C CA . THR B 1 80 ? 2.055 13.867 14.719 1 97.69 80 THR B CA 1
ATOM 1792 C C . THR B 1 80 ? 3.268 13.531 15.578 1 97.69 80 THR B C 1
ATOM 1794 O O . THR B 1 80 ? 3.148 13.375 16.797 1 97.69 80 THR B O 1
ATOM 1797 N N . GLY B 1 81 ? 4.375 13.32 14.906 1 96.75 81 GLY B N 1
ATOM 1798 C CA . GLY B 1 81 ? 5.68 13.336 15.547 1 96.75 81 GLY B CA 1
ATOM 1799 C C . GLY B 1 81 ? 6.434 14.641 15.344 1 96.75 81 GLY B C 1
ATOM 1800 O O . GLY B 1 81 ? 5.82 15.688 15.156 1 96.75 81 GLY B O 1
ATOM 1801 N N . GLU B 1 82 ? 7.734 14.523 15.492 1 97.25 82 GLU B N 1
ATOM 1802 C CA . GLU B 1 82 ? 8.547 15.719 15.297 1 97.25 82 GLU B CA 1
ATOM 1803 C C . GLU B 1 82 ? 8.477 16.203 13.852 1 97.25 82 GLU B C 1
ATOM 1805 O O . GLU B 1 82 ? 8.242 17.391 13.602 1 97.25 82 GLU B O 1
ATOM 1810 N N . THR B 1 83 ? 8.703 15.242 12.969 1 98.06 83 THR B N 1
ATOM 1811 C CA . THR B 1 83 ? 8.672 15.602 11.562 1 98.06 83 THR B CA 1
ATOM 1812 C C . THR B 1 83 ? 7.609 14.789 10.82 1 98.06 83 THR B C 1
ATOM 1814 O O . THR B 1 83 ? 7.414 14.969 9.609 1 98.06 83 THR B O 1
ATOM 1817 N N . SER B 1 84 ? 6.898 13.906 11.523 1 98.31 84 SER B N 1
ATOM 1818 C CA . SER B 1 84 ? 6.016 12.953 10.867 1 98.31 84 SER B CA 1
ATOM 1819 C C . SER B 1 84 ? 4.551 13.273 11.133 1 98.31 84 SER B C 1
ATOM 1821 O O . SER B 1 84 ? 4.223 13.898 12.148 1 98.31 84 SER B O 1
ATOM 1823 N N . ILE B 1 85 ? 3.738 12.93 10.258 1 98.56 85 ILE B N 1
ATOM 1824 C CA . ILE B 1 85 ? 2.287 13.055 10.328 1 98.56 85 ILE B CA 1
ATOM 1825 C C . ILE B 1 85 ? 1.638 11.688 10.117 1 98.56 85 ILE B C 1
ATOM 1827 O O . ILE B 1 85 ? 1.927 11.008 9.133 1 98.56 85 ILE B O 1
ATOM 1831 N N . GLU B 1 86 ? 0.788 11.266 11.039 1 98.62 86 GLU B N 1
ATOM 1832 C CA . GLU B 1 86 ? 0.032 10.023 10.938 1 98.62 86 GLU B CA 1
ATOM 1833 C C . GLU B 1 86 ? -1.361 10.273 10.367 1 98.62 86 GLU B C 1
ATOM 1835 O O . GLU B 1 86 ? -2.129 11.07 10.906 1 98.62 86 GLU B O 1
ATOM 1840 N N . VAL B 1 87 ? -1.665 9.539 9.312 1 98.88 87 VAL B N 1
ATOM 1841 C CA . VAL B 1 87 ? -2.889 9.82 8.562 1 98.88 87 VAL B CA 1
ATOM 1842 C C . VAL B 1 87 ? -3.727 8.547 8.453 1 98.88 87 VAL B C 1
ATOM 1844 O O . VAL B 1 87 ? -3.215 7.492 8.078 1 98.88 87 VAL B O 1
ATOM 1847 N N . LYS B 1 88 ? -4.973 8.648 8.773 1 98.88 88 LYS B N 1
ATOM 1848 C CA . LYS B 1 88 ? -5.957 7.594 8.523 1 98.88 88 LYS B CA 1
ATOM 1849 C C . LYS B 1 88 ? -6.633 7.781 7.172 1 98.88 88 LYS B C 1
ATOM 1851 O O . LYS B 1 88 ? -6.996 8.898 6.801 1 98.88 88 LYS B O 1
ATOM 1856 N N . VAL B 1 89 ? -6.75 6.727 6.426 1 98.88 89 VAL B N 1
ATOM 1857 C CA . VAL B 1 89 ? -7.398 6.789 5.121 1 98.88 89 VAL B CA 1
ATOM 1858 C C . VAL B 1 89 ? -8.469 5.703 5.027 1 98.88 89 VAL B C 1
ATOM 1860 O O . VAL B 1 89 ? -8.219 4.547 5.363 1 98.88 89 VAL B O 1
ATOM 1863 N N . ASN B 1 90 ? -9.625 6.109 4.535 1 98.75 90 ASN B N 1
ATOM 1864 C CA . ASN B 1 90 ? -10.742 5.207 4.262 1 98.75 90 ASN B CA 1
ATOM 1865 C C . ASN B 1 90 ? -11.195 5.301 2.807 1 98.75 90 ASN B C 1
ATOM 1867 O O . ASN B 1 90 ? -11.258 6.395 2.24 1 98.75 90 ASN B O 1
ATOM 1871 N N . VAL B 1 91 ? -11.484 4.148 2.256 1 98.75 91 VAL B N 1
ATOM 1872 C CA . VAL B 1 91 ? -12.031 4.094 0.906 1 98.75 91 VAL B CA 1
ATOM 1873 C C . VAL B 1 91 ? -13.383 3.385 0.927 1 98.75 91 VAL B C 1
ATOM 1875 O O . VAL B 1 91 ? -13.523 2.32 1.531 1 98.75 91 VAL B O 1
ATOM 1878 N N . SER B 1 92 ? -14.289 3.965 0.293 1 98.19 92 SER B N 1
ATOM 1879 C CA . SER B 1 92 ? -15.594 3.348 0.113 1 98.19 92 SER B CA 1
ATOM 1880 C C . SER B 1 92 ? -16.016 3.346 -1.354 1 98.19 92 SER B C 1
ATOM 1882 O O . SER B 1 92 ? -15.594 4.219 -2.123 1 98.19 92 SER B O 1
ATOM 1884 N N . ALA B 1 93 ? -16.797 2.373 -1.656 1 97.31 93 ALA B N 1
ATOM 1885 C CA . ALA B 1 93 ? -17.391 2.283 -2.99 1 97.31 93 ALA B CA 1
ATOM 1886 C C . ALA B 1 93 ? -18.859 2.656 -2.959 1 97.31 93 ALA B C 1
ATOM 1888 O O . ALA B 1 93 ? -19.594 2.262 -2.047 1 97.31 93 ALA B O 1
ATOM 1889 N N . GLU B 1 94 ? -19.188 3.404 -3.938 1 94.81 94 GLU B N 1
ATOM 1890 C CA . GLU B 1 94 ? -20.562 3.854 -4.074 1 94.81 94 GLU B CA 1
ATOM 1891 C C . GLU B 1 94 ? -21.125 3.521 -5.457 1 94.81 94 GLU B C 1
ATOM 1893 O O . GLU B 1 94 ? -20.453 3.742 -6.469 1 94.81 94 GLU B O 1
ATOM 1898 N N . ASP B 1 95 ? -22.297 2.982 -5.453 1 89.38 95 ASP B N 1
ATOM 1899 C CA . ASP B 1 95 ? -23.047 2.889 -6.703 1 89.38 95 ASP B CA 1
ATOM 1900 C C . ASP B 1 95 ? -23.875 4.148 -6.945 1 89.38 95 ASP B C 1
ATOM 1902 O O . ASP B 1 95 ? -24.828 4.418 -6.215 1 89.38 95 ASP B O 1
ATOM 1906 N N . PRO B 1 96 ? -23.469 4.797 -7.898 1 84.38 96 PRO B N 1
ATOM 1907 C CA . PRO B 1 96 ? -24.156 6.066 -8.102 1 84.38 96 PRO B CA 1
ATOM 1908 C C . PRO B 1 96 ? -25.641 5.879 -8.43 1 84.38 96 PRO B C 1
ATOM 1910 O O . PRO B 1 96 ? -26.422 6.832 -8.359 1 84.38 96 PRO B O 1
ATOM 1913 N N . ARG B 1 97 ? -25.984 4.664 -8.836 1 86.88 97 ARG B N 1
ATOM 1914 C CA . ARG B 1 97 ? -27.375 4.41 -9.195 1 86.88 97 ARG B CA 1
ATOM 1915 C C . ARG B 1 97 ? -28.234 4.152 -7.961 1 86.88 97 ARG B C 1
ATOM 1917 O O . ARG B 1 97 ? -29.453 4.262 -8.008 1 86.88 97 ARG B O 1
ATOM 1924 N N . CYS B 1 98 ? -27.531 3.74 -6.863 1 78.69 98 CYS B N 1
ATOM 1925 C CA . CYS B 1 98 ? -28.219 3.533 -5.598 1 78.69 98 CYS B CA 1
ATOM 1926 C C . CYS B 1 98 ? -27.484 4.203 -4.453 1 78.69 98 CYS B C 1
ATOM 1928 O O . CYS B 1 98 ? -26.375 4.73 -4.645 1 78.69 98 CYS B O 1
ATOM 1930 N N . ASP B 1 99 ? -27.984 4.523 -3.43 1 74.56 99 ASP B N 1
ATOM 1931 C CA . ASP B 1 99 ? -27.375 5.215 -2.301 1 74.56 99 ASP B CA 1
ATOM 1932 C C . ASP B 1 99 ? -26.625 4.234 -1.394 1 74.56 99 ASP B C 1
ATOM 1934 O O . ASP B 1 99 ? -26.547 4.449 -0.183 1 74.56 99 ASP B O 1
ATOM 1938 N N . GLU B 1 100 ? -26.078 3.285 -2.008 1 86 100 GLU B N 1
ATOM 1939 C CA . GLU B 1 100 ? -25.391 2.301 -1.172 1 86 100 GLU B CA 1
ATOM 1940 C C . GLU B 1 100 ? -23.875 2.525 -1.172 1 86 100 GLU B C 1
ATOM 1942 O O . GLU B 1 100 ? -23.281 2.723 -2.229 1 86 100 GLU B O 1
ATOM 1947 N N . ARG B 1 101 ? -23.328 2.707 0.066 1 92.19 101 ARG B N 1
ATOM 1948 C CA . ARG B 1 101 ? -21.891 2.855 0.278 1 92.19 101 ARG B CA 1
ATOM 1949 C C . ARG B 1 101 ? -21.328 1.676 1.064 1 92.19 101 ARG B C 1
ATOM 1951 O O . ARG B 1 101 ? -21.906 1.273 2.082 1 92.19 101 ARG B O 1
ATOM 1958 N N . ARG B 1 102 ? -20.25 1.03 0.511 1 95.81 102 ARG B N 1
ATOM 1959 C CA . ARG B 1 102 ? -19.625 -0.08 1.225 1 95.81 102 ARG B CA 1
ATOM 1960 C C . ARG B 1 102 ? -18.125 0.148 1.392 1 95.81 102 ARG B C 1
ATOM 1962 O O . ARG B 1 102 ? -17.469 0.636 0.476 1 95.81 102 ARG B O 1
ATOM 1969 N N . PRO B 1 103 ? -17.672 -0.104 2.633 1 97.69 103 PRO B N 1
ATOM 1970 C CA . PRO B 1 103 ? -16.219 0.012 2.836 1 97.69 103 PRO B CA 1
ATOM 1971 C C . PRO B 1 103 ? -15.422 -0.877 1.89 1 97.69 103 PRO B C 1
ATOM 1973 O O . PRO B 1 103 ? -15.797 -2.029 1.651 1 97.69 103 PRO B O 1
ATOM 1976 N N . ALA B 1 104 ? -14.422 -0.335 1.33 1 98.31 104 ALA B N 1
ATOM 1977 C CA . ALA B 1 104 ? -13.617 -1.078 0.366 1 98.31 104 ALA B CA 1
ATOM 1978 C C . ALA B 1 104 ? -12.219 -1.351 0.915 1 98.31 104 ALA B C 1
ATOM 1980 O O . ALA B 1 104 ? -11.672 -2.436 0.714 1 98.31 104 ALA B O 1
ATOM 1981 N N . ALA B 1 105 ? -11.586 -0.405 1.579 1 98.31 105 ALA B N 1
ATOM 1982 C CA . ALA B 1 105 ? -10.242 -0.517 2.152 1 98.31 105 ALA B CA 1
ATOM 1983 C C . ALA B 1 105 ? -9.984 0.596 3.166 1 98.31 105 ALA B C 1
ATOM 1985 O O . ALA B 1 105 ? -10.648 1.639 3.131 1 98.31 105 ALA B O 1
ATOM 1986 N N . SER B 1 106 ? -9.047 0.375 4.039 1 98.44 106 SER B N 1
ATOM 1987 C CA . SER B 1 106 ? -8.562 1.393 4.965 1 98.44 106 SER B CA 1
ATOM 1988 C C . SER B 1 106 ? -7.133 1.101 5.41 1 98.44 106 SER B C 1
ATOM 1990 O O . SER B 1 106 ? -6.684 -0.045 5.352 1 98.44 106 SER B O 1
ATOM 1992 N N . SER B 1 107 ? -6.492 2.094 5.777 1 98.44 107 SER B N 1
ATOM 1993 C CA . SER B 1 107 ? -5.117 1.928 6.234 1 98.44 107 SER B CA 1
ATOM 1994 C C . SER B 1 107 ? -4.602 3.195 6.91 1 98.44 107 SER B C 1
ATOM 1996 O O . SER B 1 107 ? -5.34 4.172 7.055 1 98.44 107 SER B O 1
ATOM 1998 N N . PHE B 1 108 ? -3.348 3.129 7.402 1 98.31 108 PHE B N 1
ATOM 1999 C CA . PHE B 1 108 ? -2.633 4.234 8.031 1 98.31 108 PHE B CA 1
ATOM 2000 C C . PHE B 1 108 ? -1.352 4.551 7.266 1 98.31 108 PHE B C 1
ATOM 2002 O O . PHE B 1 108 ? -0.601 3.646 6.898 1 98.31 108 PHE B O 1
ATOM 2009 N N . PHE B 1 109 ? -1.201 5.762 7.02 1 98.62 109 PHE B N 1
ATOM 2010 C CA . PHE B 1 109 ? -0.005 6.25 6.34 1 98.62 109 PHE B CA 1
ATOM 2011 C C . PHE B 1 109 ? 0.826 7.125 7.27 1 98.62 109 PHE B C 1
ATOM 2013 O O . PHE B 1 109 ? 0.282 7.805 8.141 1 98.62 109 PHE B O 1
ATOM 2020 N N . THR B 1 110 ? 2.084 7.133 7.062 1 98.5 110 THR B N 1
ATOM 2021 C CA . THR B 1 110 ? 3 8.07 7.699 1 98.5 110 THR B CA 1
ATOM 2022 C C . THR B 1 110 ? 3.689 8.953 6.66 1 98.5 110 THR B C 1
ATOM 2024 O O . THR B 1 110 ? 4.266 8.445 5.691 1 98.5 110 THR B O 1
ATOM 2027 N N . PHE B 1 111 ? 3.584 10.156 6.863 1 98.75 111 PHE B N 1
ATOM 2028 C CA . PHE B 1 111 ? 4.266 11.125 6.004 1 98.75 111 PHE B CA 1
ATOM 2029 C C . PHE B 1 111 ? 5.324 11.891 6.789 1 98.75 111 PHE B C 1
ATOM 2031 O O . PHE B 1 111 ? 5.211 12.039 8.008 1 98.75 111 PHE B O 1
ATOM 2038 N N . VAL B 1 112 ? 6.32 12.391 6.062 1 98.75 112 VAL B N 1
ATOM 2039 C CA . VAL B 1 112 ? 7.34 13.258 6.641 1 98.75 112 VAL B CA 1
ATOM 2040 C C . VAL B 1 112 ? 7.277 14.633 5.992 1 98.75 112 VAL B C 1
ATOM 2042 O O . VAL B 1 112 ? 7.328 14.758 4.766 1 98.75 112 VAL B O 1
ATOM 2045 N N . ALA B 1 113 ? 7.12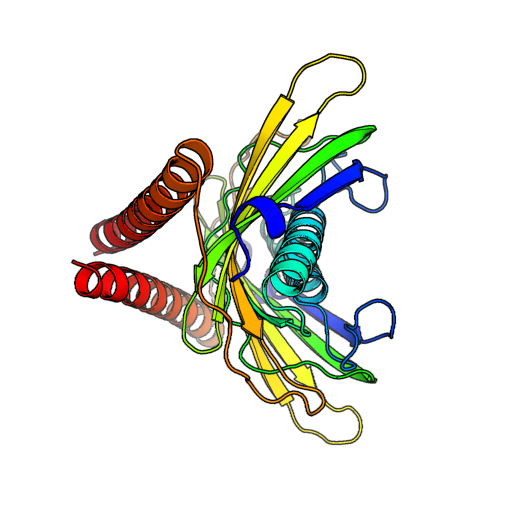9 15.609 6.816 1 98.56 113 ALA B N 1
ATOM 2046 C CA . ALA B 1 113 ? 7.184 16.984 6.324 1 98.56 113 ALA B CA 1
ATOM 2047 C C . ALA B 1 113 ? 8.602 17.359 5.906 1 98.56 113 ALA B C 1
ATOM 2049 O O . ALA B 1 113 ? 9.57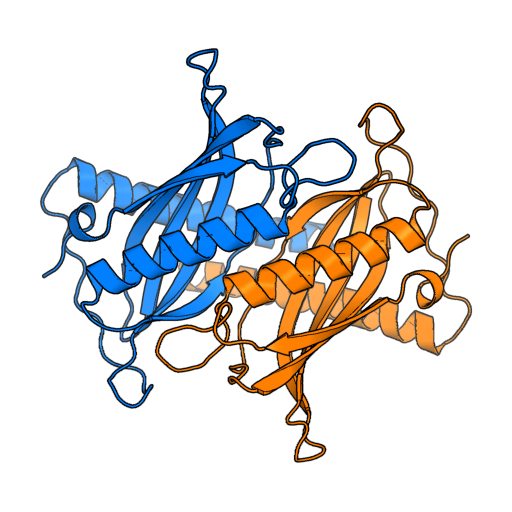 17.031 6.598 1 98.56 113 ALA B O 1
ATOM 2050 N N . VAL B 1 114 ? 8.656 18.078 4.797 1 97.69 114 VAL B N 1
ATOM 2051 C CA . VAL B 1 114 ? 9.984 18.453 4.324 1 97.69 114 VAL B CA 1
ATOM 2052 C C . VAL B 1 114 ? 9.992 19.938 3.941 1 97.69 114 VAL B C 1
ATOM 2054 O O . VAL B 1 114 ? 8.961 20.484 3.564 1 97.69 114 VAL B O 1
ATOM 2057 N N . ASP B 1 115 ? 11.164 20.547 4.047 1 95.69 115 ASP B N 1
ATOM 2058 C CA . ASP B 1 115 ? 11.312 21.953 3.674 1 95.69 115 ASP B CA 1
ATOM 2059 C C . ASP B 1 115 ? 11.617 22.094 2.184 1 95.69 115 ASP B C 1
ATOM 2061 O O . ASP B 1 115 ? 11.461 21.141 1.42 1 95.69 115 ASP B O 1
ATOM 2065 N N . GLU B 1 116 ? 12.023 23.266 1.774 1 92.06 116 GLU B N 1
ATOM 2066 C CA . GLU B 1 116 ? 12.242 23.578 0.366 1 92.06 116 GLU B CA 1
ATOM 2067 C C . GLU B 1 116 ? 13.414 22.797 -0.204 1 92.06 116 GLU B C 1
ATOM 2069 O O . GLU B 1 116 ? 13.5 22.594 -1.417 1 92.06 116 GLU B O 1
ATOM 2074 N N . ASN B 1 117 ? 14.258 22.328 0.701 1 91.5 117 ASN B N 1
ATOM 2075 C CA . ASN B 1 117 ? 15.43 21.562 0.266 1 91.5 117 ASN B CA 1
ATOM 2076 C C . ASN B 1 117 ? 15.188 20.062 0.353 1 91.5 117 ASN B C 1
ATOM 2078 O O . ASN B 1 117 ? 16.109 19.266 0.127 1 91.5 117 ASN B O 1
ATOM 2082 N N . GLY B 1 118 ? 14.031 19.672 0.747 1 92.62 118 GLY B N 1
ATOM 2083 C CA . GLY B 1 118 ? 13.711 18.25 0.831 1 92.62 118 GLY B CA 1
ATOM 2084 C C . GLY B 1 118 ? 14.164 17.609 2.129 1 92.62 118 GLY B C 1
ATOM 2085 O O . GLY B 1 118 ? 14.227 16.391 2.236 1 92.62 118 GLY B O 1
ATO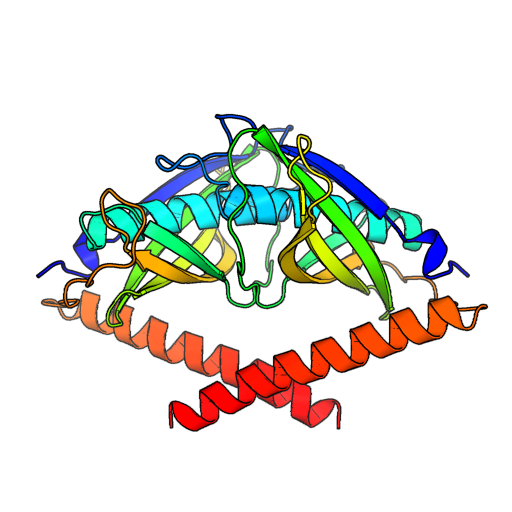M 2086 N N . ARG B 1 119 ? 14.5 18.531 3.066 1 95.69 119 ARG B N 1
ATOM 2087 C CA . ARG B 1 119 ? 14.93 18.031 4.367 1 95.69 119 ARG B CA 1
ATOM 2088 C C . ARG B 1 119 ? 13.773 18 5.352 1 95.69 119 ARG B C 1
ATOM 2090 O O . ARG B 1 119 ? 12.922 18.891 5.355 1 95.69 119 ARG B O 1
ATOM 2097 N N . PRO B 1 120 ? 13.82 16.922 6.168 1 97.81 120 PRO B N 1
ATOM 2098 C CA . PRO B 1 120 ? 12.75 16.844 7.172 1 97.81 120 PRO B CA 1
ATOM 2099 C C . PRO B 1 120 ? 12.625 18.125 7.996 1 97.81 120 PRO B C 1
ATOM 2101 O O . PRO B 1 120 ? 13.641 18.734 8.352 1 97.81 120 PRO B O 1
ATOM 2104 N N . THR B 1 121 ? 11.398 18.5 8.273 1 97.81 121 THR B N 1
ATOM 2105 C CA . THR B 1 121 ? 11.141 19.703 9.047 1 97.81 121 THR B CA 1
ATOM 2106 C C . THR B 1 121 ? 10.078 19.438 10.117 1 97.81 121 THR B C 1
ATOM 2108 O O . THR B 1 121 ? 9.312 18.469 10.016 1 97.81 121 THR B O 1
ATOM 2111 N N . GLU B 1 122 ? 10 20.281 11.07 1 97.31 122 GLU B N 1
ATOM 2112 C CA . GLU B 1 122 ? 9.094 20.109 12.203 1 97.31 122 GLU B CA 1
ATOM 2113 C C . GLU B 1 122 ? 7.637 20.219 11.758 1 97.31 122 GLU B C 1
ATOM 2115 O O . GLU B 1 122 ? 7.297 21.062 10.922 1 97.31 122 GLU B O 1
ATOM 2120 N N . THR B 1 123 ? 6.824 19.344 12.336 1 97.25 123 THR B N 1
ATOM 2121 C CA . THR B 1 123 ? 5.387 19.391 12.086 1 97.25 123 THR B CA 1
ATOM 2122 C C . THR B 1 123 ? 4.672 20.141 13.211 1 97.25 123 THR B C 1
ATOM 2124 O O . THR B 1 123 ? 5.125 20.125 14.352 1 97.25 123 THR B O 1
ATOM 2127 N N . PRO B 1 124 ? 3.645 20.859 12.875 1 96.81 124 PRO B N 1
ATOM 2128 C CA . PRO B 1 124 ? 2.857 21.5 13.938 1 96.81 124 PRO B CA 1
ATOM 2129 C C . PRO B 1 124 ? 2.186 20.484 14.859 1 96.81 124 PRO B C 1
ATOM 2131 O O . PRO B 1 124 ? 2.107 19.297 14.531 1 96.81 124 PRO B O 1
ATOM 2134 N N . GLU B 1 125 ? 1.743 20.969 15.961 1 96.69 125 GLU B N 1
ATOM 2135 C CA . GLU B 1 125 ? 0.973 20.125 16.875 1 96.69 125 GLU B CA 1
ATOM 2136 C C . GLU B 1 125 ? -0.477 20 16.406 1 96.69 125 GLU B C 1
ATOM 2138 O O . GLU B 1 125 ? -1.075 20.984 15.953 1 96.69 125 GLU B O 1
ATOM 2143 N N . LEU B 1 126 ? -1.007 18.875 16.578 1 98.06 126 LEU B N 1
ATOM 2144 C CA . LEU B 1 126 ? -2.395 18.641 16.203 1 98.06 126 LEU B CA 1
ATOM 2145 C C . LEU B 1 126 ? -3.348 19.109 17.297 1 98.06 126 LEU B C 1
ATOM 2147 O O . LEU B 1 126 ? -3.168 18.781 18.469 1 98.06 126 LEU B O 1
ATOM 2151 N N . ASP B 1 127 ? -4.32 19.938 16.938 1 97.81 127 ASP B N 1
ATOM 2152 C CA . ASP B 1 127 ? -5.363 20.406 17.844 1 97.81 127 ASP B CA 1
ATOM 2153 C C . ASP B 1 127 ? -6.711 19.766 17.5 1 97.81 127 ASP B C 1
ATOM 2155 O O . ASP B 1 127 ? -7.055 19.609 16.328 1 97.81 127 ASP B O 1
ATOM 2159 N N . CYS B 1 128 ? -7.438 19.328 18.5 1 98.25 128 CYS B N 1
ATOM 2160 C CA . CYS B 1 128 ? -8.805 18.828 18.375 1 98.25 128 CYS B CA 1
ATOM 2161 C C . CYS B 1 128 ? -9.742 19.609 19.297 1 98.25 128 CYS B C 1
ATOM 2163 O O . CYS B 1 128 ? -10.078 19.125 20.375 1 98.25 128 CYS B O 1
ATOM 2165 N N . PRO B 1 129 ? -10.289 20.703 18.812 1 97.94 129 PRO B N 1
ATOM 2166 C CA . PRO B 1 129 ? -11.016 21.609 19.719 1 97.94 129 PRO B CA 1
ATOM 2167 C C . PRO B 1 129 ? -12.445 21.141 19.984 1 97.94 129 PRO B C 1
ATOM 2169 O O . PRO B 1 129 ? -13.078 21.625 20.938 1 97.94 129 PRO B O 1
ATOM 2172 N N . THR B 1 130 ? -13.023 20.297 19.156 1 98.12 130 THR B N 1
ATOM 2173 C CA . THR B 1 130 ? -14.391 19.828 19.344 1 98.12 130 THR B CA 1
ATOM 2174 C C . THR B 1 130 ? -14.414 18.375 19.828 1 98.12 130 THR B C 1
ATOM 2176 O O . THR B 1 130 ? -13.453 17.641 19.609 1 98.12 130 THR B O 1
ATOM 2179 N N . ALA B 1 131 ? -15.469 18.016 20.438 1 98.12 131 ALA B N 1
ATOM 2180 C CA . ALA B 1 131 ? -15.648 16.641 20.891 1 98.12 131 ALA B CA 1
ATOM 2181 C C . ALA B 1 131 ? -15.633 15.672 19.703 1 98.12 131 ALA B C 1
ATOM 2183 O O . ALA B 1 131 ? -15.133 14.547 19.812 1 98.12 131 ALA B O 1
ATOM 2184 N N . ALA B 1 132 ? -16.172 16.094 18.656 1 97.81 132 ALA B N 1
ATOM 2185 C CA . ALA B 1 132 ? -16.219 15.266 17.469 1 97.81 132 ALA B CA 1
ATOM 2186 C C . ALA B 1 132 ? -14.812 14.961 16.953 1 97.81 132 ALA B C 1
ATOM 2188 O O . ALA B 1 132 ? -14.508 13.828 16.578 1 97.81 132 ALA B O 1
ATOM 2189 N N . GLU B 1 133 ? -13.977 15.922 16.922 1 98.06 133 GLU B N 1
ATOM 2190 C CA . GLU B 1 133 ? -12.602 15.75 16.484 1 98.06 133 GLU B CA 1
ATOM 2191 C C . GLU B 1 133 ? -11.82 14.859 17.438 1 98.06 133 GLU B C 1
ATOM 2193 O O . GLU B 1 133 ? -11.016 14.023 17.016 1 98.06 133 GLU B O 1
ATOM 2198 N N . GLU B 1 134 ? -12.039 15.07 18.688 1 98.25 134 GLU B N 1
ATOM 2199 C CA . GLU B 1 134 ? -11.383 14.227 19.688 1 98.25 134 GLU B CA 1
ATOM 2200 C C . GLU B 1 134 ? -11.781 12.758 19.516 1 98.25 134 GLU B C 1
ATOM 2202 O O . GLU B 1 134 ? -10.938 11.867 19.609 1 98.25 134 GLU B O 1
ATOM 2207 N N . GLN B 1 135 ? -13 12.609 19.297 1 98.25 135 GLN B N 1
ATOM 2208 C CA . GLN B 1 135 ? -13.492 11.25 19.125 1 98.25 135 GLN B CA 1
ATOM 2209 C C . GLN B 1 135 ? -12.883 10.602 17.891 1 98.25 135 GLN B C 1
ATOM 2211 O O . GLN B 1 135 ? -12.492 9.43 17.922 1 98.25 135 GLN B O 1
ATOM 2216 N N . LEU B 1 136 ? -12.836 11.328 16.828 1 97.75 136 LEU B N 1
ATOM 2217 C CA . LEU B 1 136 ? -12.234 10.828 15.586 1 97.75 136 LEU B CA 1
ATOM 2218 C C . LEU B 1 136 ? -10.773 10.453 15.805 1 97.75 136 LEU B C 1
ATOM 2220 O O . LEU B 1 136 ? -10.328 9.406 15.352 1 97.75 136 LEU B O 1
ATOM 2224 N N . ARG B 1 137 ? -10.055 11.289 16.484 1 98.31 137 ARG B N 1
ATOM 2225 C CA . ARG B 1 137 ? -8.656 11.031 16.812 1 98.31 137 ARG B CA 1
ATOM 2226 C C . ARG B 1 137 ? -8.508 9.766 17.641 1 98.31 137 ARG B C 1
ATOM 2228 O O . ARG B 1 137 ? -7.711 8.891 17.328 1 98.31 137 ARG B O 1
ATOM 2235 N N . ASP B 1 138 ? -9.266 9.68 18.688 1 98.12 138 ASP B N 1
ATOM 2236 C CA . ASP B 1 138 ? -9.172 8.539 19.609 1 98.12 138 ASP B CA 1
ATOM 2237 C C . ASP B 1 138 ? -9.547 7.238 18.906 1 98.12 138 ASP B C 1
ATOM 2239 O O . ASP B 1 138 ? -8.945 6.195 19.156 1 98.12 138 ASP B O 1
ATOM 2243 N N . ASP B 1 139 ? -10.547 7.281 18.062 1 98.12 139 ASP B N 1
ATOM 2244 C CA . ASP B 1 139 ? -10.953 6.102 17.297 1 98.12 139 ASP B CA 1
ATOM 2245 C C . ASP B 1 139 ? -9.82 5.617 16.406 1 98.12 139 ASP B C 1
ATOM 2247 O O . ASP B 1 139 ? -9.578 4.41 16.297 1 98.12 139 ASP B O 1
ATOM 2251 N N . ALA B 1 140 ? -9.172 6.535 15.734 1 98 140 ALA B N 1
ATOM 2252 C CA . ALA B 1 140 ? -8.062 6.18 14.852 1 98 140 ALA B CA 1
ATOM 2253 C C . ALA B 1 140 ? -6.926 5.531 15.633 1 98 140 ALA B C 1
ATOM 2255 O O . ALA B 1 140 ? -6.355 4.527 15.203 1 98 140 ALA B O 1
ATOM 2256 N N . ILE B 1 141 ? -6.629 6.086 16.797 1 96.88 141 ILE B N 1
ATOM 2257 C CA . ILE B 1 141 ? -5.555 5.566 17.625 1 96.88 141 ILE B CA 1
ATOM 2258 C C . ILE B 1 141 ? -5.902 4.156 18.094 1 96.88 141 ILE B C 1
ATOM 2260 O O . ILE B 1 141 ? -5.066 3.248 18.031 1 96.88 141 ILE B O 1
ATOM 2264 N N . ALA B 1 142 ? -7.09 3.977 18.5 1 97 142 ALA B N 1
ATOM 2265 C CA . ALA B 1 142 ? -7.539 2.67 18.969 1 97 142 ALA B CA 1
ATOM 2266 C C . ALA B 1 142 ? -7.523 1.646 17.844 1 97 142 ALA B C 1
ATOM 2268 O O . ALA B 1 142 ? -7.09 0.508 18.031 1 97 142 ALA B O 1
ATOM 2269 N N . GLU B 1 143 ? -7.996 2.059 16.719 1 96.88 143 GLU B N 1
ATOM 2270 C CA . GLU B 1 143 ? -8.031 1.154 15.578 1 96.88 143 GLU B CA 1
ATOM 2271 C C . GLU B 1 143 ? -6.629 0.711 15.172 1 96.88 143 GLU B C 1
ATOM 2273 O O . GLU B 1 143 ? -6.406 -0.461 14.859 1 96.88 143 GLU B O 1
ATOM 2278 N N . ARG B 1 144 ? -5.754 1.621 15.102 1 95 144 ARG B N 1
ATOM 2279 C CA . ARG B 1 144 ? -4.387 1.271 14.734 1 95 144 ARG B CA 1
ATOM 2280 C C . ARG B 1 144 ? -3.797 0.264 15.711 1 95 144 ARG B C 1
ATOM 2282 O O . ARG B 1 144 ? -3.139 -0.696 15.305 1 95 144 ARG B O 1
ATOM 2289 N N . ARG B 1 145 ? -4.043 0.482 16.922 1 93 145 ARG B N 1
ATOM 2290 C CA . ARG B 1 145 ? -3.564 -0.437 17.953 1 93 145 ARG B CA 1
ATOM 2291 C C . ARG B 1 145 ? -4.152 -1.83 17.766 1 93 145 ARG B C 1
ATOM 2293 O O . ARG B 1 145 ? -3.439 -2.83 17.875 1 93 145 ARG B O 1
ATOM 2300 N N . ASP B 1 146 ? -5.363 -1.873 17.547 1 94.44 146 ASP B N 1
ATOM 2301 C CA . ASP B 1 146 ? -6.031 -3.152 17.312 1 94.44 146 ASP B CA 1
ATOM 2302 C C . ASP B 1 146 ? -5.414 -3.887 16.125 1 94.44 146 ASP B C 1
ATOM 2304 O O . ASP B 1 146 ? -5.195 -5.098 16.188 1 94.44 146 ASP B O 1
ATOM 2308 N N . ARG B 1 147 ? -5.137 -3.184 15.078 1 92.38 147 ARG B N 1
ATOM 2309 C CA . ARG B 1 147 ? -4.551 -3.773 13.875 1 92.38 147 ARG B CA 1
ATOM 2310 C C . ARG B 1 147 ? -3.15 -4.305 14.148 1 92.38 147 ARG B C 1
ATOM 2312 O O . ARG B 1 147 ? -2.785 -5.383 13.68 1 92.38 147 ARG B O 1
ATOM 2319 N N . LEU B 1 148 ? -2.455 -3.537 14.906 1 89.88 148 LEU B N 1
ATOM 2320 C CA . LEU B 1 148 ? -1.111 -3.977 15.266 1 89.88 148 LEU B CA 1
ATOM 2321 C C . LEU B 1 148 ? -1.164 -5.227 16.141 1 89.88 148 LEU B C 1
ATOM 2323 O O . LEU B 1 148 ? -0.341 -6.133 15.984 1 89.88 148 LEU B O 1
ATOM 2327 N N . GLN B 1 149 ? -2.158 -5.312 16.953 1 90.31 149 GLN B N 1
ATOM 2328 C CA . GLN B 1 149 ? -2.346 -6.48 17.812 1 90.31 149 GLN B CA 1
ATOM 2329 C C . GLN B 1 149 ? -2.707 -7.711 16.984 1 90.31 149 GLN B C 1
ATOM 2331 O O . GLN B 1 149 ? -2.246 -8.82 17.281 1 90.31 149 GLN B O 1
ATOM 2336 N N . GLU B 1 150 ? -3.475 -7.527 16.016 1 90.5 150 GLU B N 1
ATOM 2337 C CA . GLU B 1 150 ? -3.846 -8.633 15.133 1 90.5 150 GLU B CA 1
ATOM 2338 C C . GLU B 1 150 ? -2.623 -9.211 14.43 1 90.5 150 GLU B C 1
ATOM 2340 O O . GLU B 1 150 ? -2.5 -10.43 14.297 1 90.5 150 GLU B O 1
ATOM 2345 N N . VAL B 1 151 ? -1.819 -8.375 14.016 1 85.06 151 VAL B N 1
ATOM 2346 C CA . VAL B 1 151 ? -0.603 -8.797 13.336 1 85.06 151 VAL B CA 1
ATOM 2347 C C . VAL B 1 151 ? 0.294 -9.57 14.305 1 85.06 151 VAL B C 1
ATOM 2349 O O . VAL B 1 151 ? 0.873 -10.594 13.938 1 85.06 151 VAL B O 1
ATOM 2352 N N . ALA B 1 152 ? 0.354 -9.055 15.492 1 85.06 152 ALA B N 1
ATOM 2353 C CA . ALA B 1 152 ? 1.146 -9.719 16.531 1 85.06 152 ALA B CA 1
ATOM 2354 C C . ALA B 1 152 ? 0.581 -11.102 16.859 1 85.06 152 ALA B C 1
ATOM 2356 O O . ALA B 1 152 ? 1.335 -12.047 17.062 1 85.06 152 ALA B O 1
ATOM 2357 N N . ASP B 1 153 ? -0.671 -11.18 16.875 1 87.19 153 ASP B N 1
ATOM 2358 C CA . ASP B 1 153 ? -1.33 -12.453 17.188 1 87.19 153 ASP B CA 1
ATOM 2359 C C . ASP B 1 153 ? -1.077 -13.477 16.078 1 87.19 153 ASP B C 1
ATOM 2361 O O . ASP B 1 153 ? -0.946 -14.672 16.359 1 87.19 153 ASP B O 1
ATOM 2365 N N . ARG B 1 154 ? -1.01 -13.055 14.875 1 80.94 154 ARG B N 1
ATOM 2366 C CA . ARG B 1 154 ? -0.71 -13.93 13.742 1 80.94 154 ARG B CA 1
ATOM 2367 C C . ARG B 1 154 ? 0.684 -14.531 13.875 1 80.94 154 ARG B C 1
ATOM 2369 O O . ARG B 1 154 ? 0.902 -15.688 13.5 1 80.94 154 ARG B O 1
ATOM 2376 N N . LEU B 1 155 ? 1.557 -13.703 14.344 1 80.06 155 LEU B N 1
ATOM 2377 C CA . LEU B 1 155 ? 2.918 -14.18 14.57 1 80.06 155 LEU B CA 1
ATOM 2378 C C . LEU B 1 155 ? 2.945 -15.258 15.648 1 80.06 155 LEU B C 1
ATOM 2380 O O . LEU B 1 155 ? 3.688 -16.234 15.531 1 80.06 155 LEU B O 1
ATOM 2384 N N . GLY B 1 156 ? 2.303 -14.969 16.688 1 71.81 156 GLY B N 1
ATOM 2385 C CA . GLY B 1 156 ? 2.246 -15.945 17.766 1 71.81 156 GLY B CA 1
ATOM 2386 C C . GLY B 1 156 ? 1.643 -17.266 17.328 1 71.81 156 GLY B C 1
ATOM 2387 O O . GLY B 1 156 ? 2.023 -18.328 17.844 1 71.81 156 GLY B O 1
ATOM 2388 N N . GLY B 1 157 ? 0.721 -17.172 16.406 1 65.62 157 GLY B N 1
ATOM 2389 C CA . GLY B 1 157 ? 0.104 -18.406 15.914 1 65.62 157 GLY B CA 1
ATOM 2390 C C . GLY B 1 157 ? 0.982 -19.172 14.945 1 65.62 157 GLY B C 1
ATOM 2391 O O . GLY B 1 157 ? 0.715 -20.328 14.648 1 65.62 157 GLY B O 1
ATOM 2392 N N . LEU B 1 158 ? 1.84 -18.5 14.281 1 61.88 158 LEU B N 1
ATOM 2393 C CA . LEU B 1 158 ? 2.775 -19.141 13.359 1 61.88 158 LEU B CA 1
ATOM 2394 C C . LEU B 1 158 ? 3.857 -19.891 14.117 1 61.88 158 LEU B C 1
ATOM 2396 O O . LEU B 1 158 ? 4.531 -20.766 13.555 1 61.88 158 LEU B O 1
ATOM 2400 N N . GLU B 1 159 ? 4.246 -19.5 15.391 1 53.5 159 GLU B N 1
ATOM 2401 C CA . GLU B 1 159 ? 5.188 -20.234 16.234 1 53.5 159 GLU B CA 1
ATOM 2402 C C . GLU B 1 159 ? 4.547 -21.5 16.812 1 53.5 159 GLU B C 1
ATOM 2404 O O . GLU B 1 159 ? 5.188 -22.547 16.875 1 53.5 159 GLU B O 1
#

Organism: Natronomonas pharaonis (strain ATCC 35678 / DSM 2160 / CIP 103997 / JCM 8858 / NBRC 14720 / NCIMB 2260 / Gabara) (NCBI:txid348780)

Secondary structure (DSSP, 8-state):
--BHHHH-EEEEEE--GGGB-TTSBB-HHHHHHHHHHHHHHHHHHHHSSEEEEEEE--EE--S--BTTPEEEEEEEEEEE-SSEEEEEEEEEEE-TTS--EEEEEEEEEEEEEE-TTS-B-PPPPPB--SHHHHHHHHHHHHHHHHHHHHHHHHHHHH-/--BHHHH-EEEEEE--GGGB-TTSBB-HHHHHHHHHHHHHHHHHHHHSSEEEEEEE--EE--S--BTTPEEEEEEEEEEE-SSEEEEEEEEEEE-TTS--EEEEEEEEEEEEEE-TTS-B-PPPPPB--SHHHHHHHHHHHHHHHHHHHHHHHHHHHH-

Sequence (318 aa):
MPTLADSKTEMTELLMPNGTNNLGRALGGTVLHWMDICAAVSSMRFAGTQCVTASMDHVDFVSPIDLGEVAVVEAYAYDTGETSIEVKVNVSAEDPRCDERRPAASSFFTFVAVDENGRPTETPELDCPTAAEEQLRDDAIAERRDRLQEVADRLGGLEMPTLADSKTEMTELLMPNGTNNLGRALGGTVLHWMDICAAVSSMRFAGTQCVTASMDHVDFVSPIDLGEVAVVEAYAYDTGETSIEVKVNVSAEDPRCDERRPAASSFFTFVAVDENGRPTETPELDCPTAAEEQLRDDAIAERRDRLQEVADRLGGLE

InterPro domains:
  IPR006683 Thioesterase domain [PF03061] (24-97)
  IPR029069 HotDog domain superfamily [SSF54637] (4-149)
  IPR033120 Hotdog acyl-CoA thioesterase (ACOT)-type domain [PS51770] (5-117)
  IPR040170 Cytosolic acyl coenzyme A thioester hydrolase [PTHR11049] (3-150)

Foldseek 3Di:
DAAQVQLKFKDKDADAPVQDDPVQWGDPVNVVVVQVVRQQSSQCSQQVAGKDWDDKDDKDFPDTAGHGKMKMKIKTFQFDDQFKTKMKIWIWIGDPVDRDIDTGMIIITMIGGAHPVRHGGGGDGYDHPDPVRVVVSVVVVVVVVVVVVVVVVVVVVVD/DAAQVQLKFKDKDADAPVQADPVQWGDPVNVVVVQVVRQQSSQCSQQVAGKDWDDKDDKDFPDTAGHGKMKMKIKTFQFDDQFKTKMKIWIWIGDPVDGDIDTGMIIITMIGGAHPVRHGGGGDGYDHPDPVRVVVSVVVVVVVVVVVVVVVVVVVVVD